Protein AF-A0A9W7A7V5-F1 (afdb_monomer)

Structure (mmCIF, N/CA/C/O backb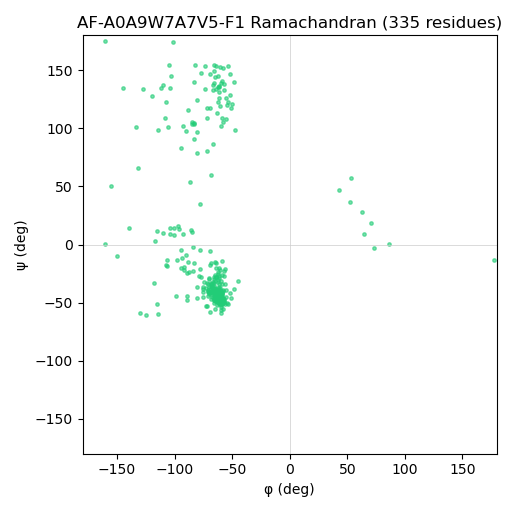one):
data_AF-A0A9W7A7V5-F1
#
_entry.id   AF-A0A9W7A7V5-F1
#
loop_
_atom_site.group_PDB
_atom_site.id
_atom_site.type_symbol
_atom_site.label_atom_id
_atom_site.label_alt_id
_atom_site.label_comp_id
_atom_site.label_asym_id
_atom_site.label_entity_id
_atom_site.label_seq_id
_atom_site.pdbx_PDB_ins_code
_atom_site.Cartn_x
_atom_site.Cartn_y
_atom_site.Cartn_z
_atom_site.occupancy
_atom_site.B_iso_or_equiv
_atom_site.auth_seq_id
_atom_site.auth_comp_id
_atom_site.auth_asym_id
_atom_site.auth_atom_id
_atom_site.pdbx_PDB_model_num
ATOM 1 N N . MET A 1 1 ? -8.601 8.879 26.371 1.00 60.38 1 MET A N 1
ATOM 2 C CA . MET A 1 1 ? -8.420 7.681 25.525 1.00 60.38 1 MET A CA 1
ATOM 3 C C . MET A 1 1 ? -7.814 6.574 26.340 1.00 60.38 1 MET A C 1
ATOM 5 O O . MET A 1 1 ? -6.898 6.853 27.105 1.00 60.38 1 MET A O 1
ATOM 9 N N . ASP A 1 2 ? -8.310 5.356 26.164 1.00 75.94 2 ASP A N 1
ATOM 10 C CA . ASP A 1 2 ? -7.834 4.197 26.907 1.00 75.94 2 ASP A CA 1
ATOM 11 C C . ASP A 1 2 ? -6.747 3.451 26.119 1.00 75.94 2 ASP A C 1
ATOM 13 O O . ASP A 1 2 ? -7.002 2.489 25.399 1.00 75.94 2 ASP A O 1
ATOM 17 N N . TRP A 1 3 ? -5.510 3.939 26.231 1.00 80.56 3 TRP A N 1
ATOM 18 C CA . TRP A 1 3 ? -4.327 3.275 25.668 1.00 80.56 3 TRP A CA 1
ATOM 19 C C . TRP A 1 3 ? -4.046 1.915 26.329 1.00 80.56 3 TRP A C 1
ATOM 21 O O . TRP A 1 3 ? -3.263 1.130 25.790 1.00 80.56 3 TRP A O 1
ATOM 31 N N . ALA A 1 4 ? -4.662 1.653 27.486 1.00 74.81 4 ALA A N 1
ATOM 32 C CA . ALA A 1 4 ? -4.564 0.398 28.214 1.00 74.81 4 ALA A CA 1
ATOM 33 C C . ALA A 1 4 ? -5.642 -0.616 27.795 1.00 74.81 4 ALA A C 1
ATOM 35 O O . ALA A 1 4 ? -5.532 -1.777 28.178 1.00 74.81 4 ALA A O 1
ATOM 36 N N . SER A 1 5 ? -6.628 -0.210 26.986 1.00 80.50 5 SER A N 1
ATOM 37 C CA . SER A 1 5 ? -7.661 -1.109 26.476 1.00 80.50 5 SER A CA 1
ATOM 38 C C . SER A 1 5 ? -7.050 -2.247 25.656 1.00 80.50 5 SER A C 1
ATOM 40 O O . SER A 1 5 ? -6.148 -2.031 24.841 1.00 80.50 5 SER A O 1
ATOM 42 N N . ASP A 1 6 ? -7.592 -3.443 25.846 1.00 79.25 6 ASP A N 1
ATOM 43 C CA . ASP A 1 6 ? -7.335 -4.661 25.074 1.00 79.25 6 ASP A CA 1
ATOM 44 C C . ASP A 1 6 ? -8.492 -4.984 24.107 1.00 79.25 6 ASP A C 1
ATOM 46 O O . ASP A 1 6 ? -8.533 -6.053 23.491 1.00 79.25 6 ASP A O 1
ATOM 50 N N . SER A 1 7 ? -9.449 -4.060 23.962 1.00 83.25 7 SER A N 1
ATOM 51 C CA . SER A 1 7 ? -10.577 -4.234 23.052 1.00 83.25 7 SER A CA 1
ATOM 52 C C . SER A 1 7 ? -10.102 -4.351 21.604 1.00 83.25 7 SER A C 1
ATOM 54 O O . SER A 1 7 ? -9.256 -3.590 21.129 1.00 83.25 7 SER A O 1
ATOM 56 N N . LYS A 1 8 ? -10.679 -5.322 20.890 1.00 86.69 8 LYS A N 1
ATOM 57 C CA . LYS A 1 8 ? -10.404 -5.534 19.467 1.00 86.69 8 LYS A CA 1
ATOM 58 C C . LYS A 1 8 ? -10.879 -4.332 18.662 1.00 86.69 8 LYS A C 1
ATOM 60 O O . LYS A 1 8 ? -12.018 -3.894 18.822 1.00 86.69 8 LYS A O 1
ATOM 65 N N . SER A 1 9 ? -10.038 -3.852 17.750 1.00 87.94 9 SER A N 1
ATOM 66 C CA . SER A 1 9 ? -10.379 -2.721 16.879 1.00 87.94 9 SER A CA 1
ATOM 67 C C . SER A 1 9 ? -11.287 -3.129 15.718 1.00 87.94 9 SER A C 1
ATOM 69 O O . SER A 1 9 ? -11.967 -2.274 15.157 1.00 87.94 9 SER A O 1
ATOM 71 N N . PHE A 1 10 ? -11.313 -4.418 15.353 1.00 92.56 10 PHE A N 1
ATOM 72 C CA . PHE A 1 10 ? -12.065 -4.923 14.202 1.00 92.56 10 PHE A CA 1
ATOM 73 C C . PHE A 1 10 ? -12.985 -6.086 14.582 1.00 92.56 10 PHE A C 1
ATOM 75 O O . PHE A 1 10 ? -12.572 -7.037 15.252 1.00 92.56 10 PHE A O 1
ATOM 82 N N . THR A 1 11 ? -14.233 -6.026 14.115 1.00 91.19 11 THR A N 1
ATOM 83 C CA . THR A 1 11 ? -15.230 -7.092 14.271 1.00 91.19 11 THR A CA 1
ATOM 84 C C . THR A 1 11 ? -15.431 -7.845 12.958 1.00 91.19 11 THR A C 1
ATOM 86 O O . THR A 1 11 ? -15.195 -7.318 11.874 1.00 91.19 11 THR A O 1
ATOM 89 N N . ARG A 1 12 ? -15.863 -9.107 13.057 1.00 92.50 12 ARG A N 1
ATOM 90 C CA . ARG A 1 12 ? -16.206 -9.962 11.908 1.00 92.50 12 ARG A CA 1
ATOM 91 C C . ARG A 1 12 ? -17.703 -10.241 11.802 1.00 92.50 12 ARG A C 1
ATOM 93 O O . ARG A 1 12 ? -18.116 -11.082 11.013 1.00 92.50 12 ARG A O 1
ATOM 100 N N . GLU A 1 13 ? -18.523 -9.548 12.583 1.00 94.50 13 GLU A N 1
ATOM 101 C CA . GLU A 1 13 ? -19.972 -9.777 12.628 1.00 94.50 13 GLU A CA 1
ATOM 102 C C . GLU A 1 13 ? -20.668 -9.507 11.287 1.00 94.50 13 GLU A C 1
ATOM 104 O O . GLU A 1 13 ? -21.731 -10.064 11.025 1.00 94.50 13 GLU A O 1
ATOM 109 N N . ARG A 1 14 ? -20.065 -8.678 10.426 1.00 92.62 14 ARG A N 1
ATOM 110 C CA . ARG A 1 14 ? -20.669 -8.198 9.173 1.00 92.62 14 ARG A CA 1
ATOM 111 C C . ARG A 1 14 ? -19.956 -8.671 7.910 1.00 92.62 14 ARG A C 1
ATOM 113 O O . ARG A 1 14 ? -20.281 -8.203 6.830 1.00 92.62 14 ARG A O 1
ATOM 120 N N . ILE A 1 15 ? -19.036 -9.636 8.000 1.00 94.44 15 ILE A N 1
ATOM 121 C CA . ILE A 1 15 ? -18.272 -10.099 6.822 1.00 94.44 15 ILE A CA 1
ATOM 122 C C . ILE A 1 15 ? -19.157 -10.706 5.718 1.00 94.44 15 ILE A C 1
ATOM 124 O O . ILE A 1 15 ? -18.745 -10.774 4.564 1.00 94.44 15 ILE A O 1
ATOM 128 N N . PHE A 1 16 ? -20.380 -11.129 6.051 1.00 96.00 16 PHE A N 1
ATOM 129 C CA . PHE A 1 16 ? -21.366 -11.640 5.093 1.00 96.00 16 PHE A CA 1
ATOM 130 C C . PHE A 1 16 ? -22.320 -10.566 4.551 1.00 96.00 16 PHE A C 1
ATOM 132 O O . PHE A 1 16 ? -23.288 -10.904 3.870 1.00 96.00 16 PHE A O 1
ATOM 139 N N . ASP A 1 17 ? -22.072 -9.285 4.834 1.00 96.12 17 ASP A N 1
ATOM 140 C CA . ASP A 1 17 ? -22.813 -8.193 4.211 1.00 96.12 17 ASP A CA 1
ATOM 141 C C . ASP A 1 17 ? -22.694 -8.277 2.670 1.00 96.12 17 ASP A C 1
ATOM 143 O O . ASP A 1 17 ? -21.584 -8.452 2.150 1.00 96.12 17 ASP A O 1
ATOM 147 N N . PRO A 1 18 ? -23.800 -8.158 1.908 1.00 97.06 18 PRO A N 1
ATOM 148 C CA . PRO A 1 18 ? -23.770 -8.300 0.452 1.00 97.06 18 PRO A CA 1
ATOM 149 C C . PRO A 1 18 ? -22.789 -7.358 -0.258 1.00 97.06 18 PRO A C 1
ATOM 151 O O . PRO A 1 18 ? -22.180 -7.743 -1.263 1.00 97.06 18 PRO A O 1
ATOM 154 N N . ALA A 1 19 ? -22.596 -6.137 0.250 1.00 95.81 19 ALA A N 1
ATOM 155 C CA . ALA A 1 19 ? -21.674 -5.183 -0.354 1.00 95.81 19 ALA A CA 1
ATOM 156 C C . ALA A 1 19 ? -20.210 -5.590 -0.110 1.00 95.81 19 ALA A C 1
ATOM 158 O O . ALA A 1 19 ? -19.384 -5.514 -1.024 1.00 95.81 19 ALA A O 1
ATOM 159 N N . GLN A 1 20 ? -19.900 -6.127 1.074 1.00 96.25 20 GLN A N 1
ATOM 160 C CA . GLN A 1 20 ? -18.585 -6.709 1.367 1.00 96.25 20 GLN A CA 1
ATOM 161 C C . GLN A 1 20 ? -18.304 -7.956 0.532 1.00 96.25 20 GLN A C 1
ATOM 163 O O . GLN A 1 20 ? -17.221 -8.073 -0.042 1.00 96.25 20 GLN A O 1
ATOM 168 N N . LEU A 1 21 ? -19.283 -8.856 0.405 1.00 96.12 21 LEU A N 1
ATOM 169 C CA . LEU A 1 21 ? -19.160 -10.054 -0.429 1.00 96.12 21 LEU A CA 1
ATOM 170 C C . LEU A 1 21 ? -18.937 -9.707 -1.905 1.00 96.12 21 LEU A C 1
ATOM 172 O O . LEU A 1 21 ? -18.190 -10.405 -2.588 1.00 96.12 21 LEU A O 1
ATOM 176 N N . THR A 1 22 ? -19.524 -8.610 -2.389 1.00 97.00 22 THR A N 1
ATOM 177 C CA . THR A 1 22 ? -19.299 -8.119 -3.756 1.00 97.00 22 THR A CA 1
ATOM 178 C C . THR A 1 22 ? -17.849 -7.671 -3.957 1.00 97.00 22 THR A C 1
ATOM 180 O O . THR A 1 22 ? -17.223 -8.054 -4.951 1.00 97.00 22 THR A O 1
ATOM 183 N N . LEU A 1 23 ? -17.280 -6.910 -3.014 1.00 94.56 23 LEU A N 1
ATOM 184 C CA . LEU A 1 23 ? -15.869 -6.505 -3.074 1.00 94.56 23 LEU A CA 1
ATOM 185 C C . LEU A 1 23 ? -14.925 -7.705 -2.952 1.00 94.56 23 LEU A C 1
ATOM 187 O O . LEU A 1 23 ? -13.992 -7.828 -3.745 1.00 94.56 23 LEU A O 1
ATOM 191 N N . PHE A 1 24 ? -15.196 -8.616 -2.015 1.00 96.12 24 PHE A N 1
ATOM 192 C CA . PHE A 1 24 ? -14.442 -9.858 -1.854 1.00 96.12 24 PHE A CA 1
ATOM 193 C C . PHE A 1 24 ? -14.470 -10.706 -3.133 1.00 96.12 24 PHE A C 1
ATOM 195 O O . PHE A 1 24 ? -13.417 -11.097 -3.636 1.00 96.12 24 PHE A O 1
ATOM 202 N N . GLY A 1 25 ? -15.657 -10.947 -3.697 1.00 96.56 25 GLY A N 1
ATOM 203 C CA . GLY A 1 25 ? -15.819 -11.709 -4.933 1.00 96.56 25 GLY A CA 1
ATOM 204 C C . GLY A 1 25 ? -15.092 -11.058 -6.109 1.00 96.56 25 GLY A C 1
ATOM 205 O O . GLY A 1 25 ? -14.405 -11.743 -6.863 1.00 96.56 25 GLY A O 1
ATOM 206 N N . SER A 1 26 ? -15.159 -9.729 -6.220 1.00 97.38 26 SER A N 1
ATOM 207 C CA . SER A 1 26 ? -14.437 -8.972 -7.251 1.00 97.38 26 SER A CA 1
ATOM 208 C C . SER A 1 26 ? -12.919 -9.102 -7.100 1.00 97.38 26 SER A C 1
ATOM 210 O O . SER A 1 26 ? -12.226 -9.371 -8.084 1.00 97.38 26 SER A O 1
ATOM 212 N N . ALA A 1 27 ? -12.398 -8.972 -5.876 1.00 96.31 27 ALA A N 1
ATOM 213 C CA . ALA A 1 27 ? -10.979 -9.160 -5.587 1.00 96.31 27 ALA A CA 1
ATOM 214 C C . ALA A 1 27 ? -10.528 -10.596 -5.897 1.00 96.31 27 ALA A C 1
ATOM 216 O O . ALA A 1 27 ? -9.499 -10.792 -6.540 1.00 96.31 27 ALA A O 1
ATOM 217 N N . LEU A 1 28 ? -11.314 -11.608 -5.522 1.00 97.31 28 LEU A N 1
ATOM 218 C CA . LEU A 1 28 ? -10.995 -13.007 -5.805 1.00 97.31 28 LEU A CA 1
ATOM 219 C C . LEU A 1 28 ? -10.974 -13.301 -7.313 1.00 97.31 28 LEU A C 1
ATOM 221 O O . LEU A 1 28 ? -10.039 -13.935 -7.804 1.00 97.31 28 LEU A O 1
ATOM 225 N N . CYS A 1 29 ? -11.958 -12.801 -8.063 1.00 97.94 29 CYS A N 1
ATOM 226 C CA . CYS A 1 29 ? -11.981 -12.910 -9.522 1.00 97.94 29 CYS A CA 1
ATOM 227 C C . CYS A 1 29 ? -10.761 -12.232 -10.163 1.00 97.94 29 CYS A C 1
ATOM 229 O O . CYS A 1 29 ? -10.133 -12.813 -11.050 1.00 97.94 29 CYS A O 1
ATOM 231 N N . CYS A 1 30 ? -10.395 -11.035 -9.693 1.00 97.00 30 CYS A N 1
ATOM 232 C CA . CYS A 1 30 ? -9.206 -10.319 -10.153 1.00 97.00 30 CYS A CA 1
ATOM 233 C C . CYS A 1 30 ? -7.923 -11.118 -9.875 1.00 97.00 30 CYS A C 1
ATOM 235 O O . CYS A 1 30 ? -7.107 -11.301 -10.779 1.00 97.00 30 CYS A O 1
ATOM 237 N N . LEU A 1 31 ? -7.782 -11.686 -8.670 1.00 97.38 31 LEU A N 1
ATOM 238 C CA . LEU A 1 31 ? -6.653 -12.547 -8.313 1.00 97.38 31 LEU A CA 1
ATOM 239 C C . LEU A 1 31 ? -6.526 -13.729 -9.274 1.00 97.38 31 LEU A C 1
ATOM 241 O O . LEU A 1 31 ? -5.452 -13.957 -9.830 1.00 97.38 31 LEU A O 1
ATOM 245 N N . VAL A 1 32 ? -7.619 -14.464 -9.495 1.00 97.75 32 VAL A N 1
ATOM 246 C CA . VAL A 1 32 ? -7.633 -15.617 -10.406 1.00 97.75 32 VAL A CA 1
ATOM 247 C C . VAL A 1 32 ? -7.240 -15.190 -11.818 1.00 97.75 32 VAL A C 1
ATOM 249 O O . VAL A 1 32 ? -6.387 -15.832 -12.431 1.00 97.75 32 VAL A O 1
ATOM 252 N N . LEU A 1 33 ? -7.789 -14.080 -12.319 1.00 97.62 33 LEU A N 1
ATOM 253 C CA . LEU A 1 33 ? -7.438 -13.551 -13.635 1.00 97.62 33 LEU A CA 1
ATOM 254 C C . LEU A 1 33 ? -5.944 -13.207 -13.732 1.00 97.62 33 LEU A C 1
ATOM 256 O O . LEU A 1 33 ? -5.282 -13.640 -14.675 1.00 97.62 33 LEU A O 1
ATOM 260 N N . CYS A 1 34 ? -5.388 -12.492 -12.752 1.00 96.31 34 CYS A N 1
ATOM 261 C CA . CYS A 1 34 ? -3.964 -12.158 -12.721 1.00 96.31 34 CYS A CA 1
ATOM 262 C C . CYS A 1 34 ? -3.077 -13.413 -12.693 1.00 96.31 34 CYS A C 1
ATOM 264 O O . CYS A 1 34 ? -2.062 -13.466 -13.389 1.00 96.31 34 CYS A O 1
ATOM 266 N N . LEU A 1 35 ? -3.462 -14.445 -11.935 1.00 95.94 35 LEU A N 1
ATOM 267 C CA . LEU A 1 35 ? -2.733 -15.715 -11.887 1.00 95.94 35 LEU A CA 1
ATOM 268 C C . LEU A 1 35 ? -2.778 -16.455 -13.231 1.00 95.94 35 LEU A C 1
ATOM 270 O O . LEU A 1 35 ? -1.746 -16.953 -13.680 1.00 95.94 35 LEU A O 1
ATOM 274 N N . VAL A 1 36 ? -3.933 -16.475 -13.902 1.00 96.69 36 VAL A N 1
ATOM 275 C CA . VAL A 1 36 ? -4.081 -17.070 -15.241 1.00 96.69 36 VAL A CA 1
ATOM 276 C C . VAL A 1 36 ? -3.237 -16.322 -16.274 1.00 96.69 36 VAL A C 1
ATOM 278 O O . VAL A 1 36 ? -2.517 -16.954 -17.046 1.00 96.69 36 VAL A O 1
ATOM 281 N N . LEU A 1 37 ? -3.273 -14.987 -16.276 1.00 94.88 37 LEU A N 1
ATOM 282 C CA . LEU A 1 37 ? -2.458 -14.168 -17.182 1.00 94.88 37 LEU A CA 1
ATOM 283 C C . LEU A 1 37 ? -0.960 -14.388 -16.947 1.00 94.88 37 LEU A C 1
ATOM 285 O O . LEU A 1 37 ? -0.189 -14.519 -17.898 1.00 94.88 37 LEU A O 1
ATOM 289 N N . ARG A 1 38 ? -0.547 -14.494 -15.680 1.00 93.06 38 ARG A N 1
ATOM 290 C CA . ARG A 1 38 ? 0.842 -14.785 -15.317 1.00 93.06 38 ARG A CA 1
ATOM 291 C C . ARG A 1 38 ? 1.271 -16.190 -15.741 1.00 93.06 38 ARG A C 1
ATOM 293 O O . ARG A 1 38 ? 2.412 -16.358 -16.164 1.00 93.06 38 ARG A O 1
ATOM 300 N N . ALA A 1 39 ? 0.389 -17.183 -15.632 1.00 92.56 39 ALA A N 1
ATOM 301 C CA . ALA A 1 39 ? 0.657 -18.542 -16.099 1.00 92.56 39 ALA A CA 1
ATOM 302 C C . ALA A 1 39 ? 0.848 -18.575 -17.623 1.00 92.56 39 ALA A C 1
ATOM 304 O O . ALA A 1 39 ? 1.874 -19.061 -18.087 1.00 92.56 39 ALA A O 1
ATOM 305 N N . ARG A 1 40 ? -0.057 -17.944 -18.384 1.00 93.56 40 ARG A N 1
ATOM 306 C CA . ARG A 1 40 ? 0.052 -17.848 -19.852 1.00 93.56 40 ARG A CA 1
ATOM 307 C C . ARG A 1 40 ? 1.344 -17.173 -20.302 1.00 93.56 40 ARG A C 1
ATOM 309 O O . ARG A 1 40 ? 2.058 -17.717 -21.131 1.00 93.56 40 ARG A O 1
ATOM 316 N N . SER A 1 41 ? 1.707 -16.051 -19.677 1.00 88.75 41 SER A N 1
ATOM 317 C CA . SER A 1 41 ? 2.954 -15.350 -20.009 1.00 88.75 41 SER A CA 1
ATOM 318 C C . SER A 1 41 ? 4.213 -16.192 -19.757 1.00 88.75 41 SER A C 1
ATOM 320 O O . SER A 1 41 ? 5.232 -15.950 -20.402 1.00 88.75 41 SER A O 1
ATOM 322 N N . ARG A 1 42 ? 4.176 -17.150 -18.819 1.00 83.94 42 ARG A N 1
ATOM 323 C CA . ARG A 1 42 ? 5.288 -18.087 -18.594 1.00 83.94 42 ARG A CA 1
ATOM 324 C C . ARG A 1 42 ? 5.352 -19.164 -19.669 1.00 83.94 42 ARG A C 1
ATOM 326 O O . ARG A 1 42 ? 6.452 -19.565 -20.034 1.00 83.94 42 ARG A O 1
ATOM 333 N N . ASP A 1 43 ? 4.204 -19.624 -20.151 1.00 84.12 43 ASP A N 1
ATOM 334 C CA . ASP A 1 43 ? 4.146 -20.619 -21.220 1.00 84.12 43 ASP A CA 1
ATOM 335 C C . ASP A 1 43 ? 4.640 -20.026 -22.545 1.00 84.12 43 ASP A C 1
ATOM 337 O O . ASP A 1 43 ? 5.444 -20.664 -23.222 1.00 84.12 43 ASP A O 1
ATOM 341 N N . ASP A 1 44 ? 4.279 -18.776 -22.852 1.00 79.12 44 ASP A N 1
ATOM 342 C CA . ASP A 1 44 ? 4.782 -18.063 -24.036 1.00 79.12 44 ASP A CA 1
ATOM 343 C C . ASP A 1 44 ? 6.314 -17.914 -23.994 1.00 79.12 44 ASP A C 1
ATOM 345 O O . ASP A 1 44 ? 6.997 -18.201 -24.976 1.00 79.12 44 ASP A O 1
ATOM 349 N N . ALA A 1 45 ? 6.868 -17.555 -22.828 1.00 74.94 45 ALA A N 1
ATOM 350 C CA . ALA A 1 45 ? 8.316 -17.439 -22.631 1.00 74.94 45 ALA A CA 1
ATOM 351 C C . ALA A 1 45 ? 9.056 -18.787 -22.749 1.00 74.94 45 ALA A C 1
ATOM 353 O O . ALA A 1 45 ? 10.223 -18.822 -23.133 1.00 74.94 45 ALA A O 1
ATOM 354 N N . ARG A 1 46 ? 8.392 -19.909 -22.439 1.00 75.62 46 ARG A N 1
ATOM 355 C CA . ARG A 1 46 ? 8.951 -21.259 -22.643 1.00 75.62 46 ARG A CA 1
ATOM 356 C C . ARG A 1 46 ? 8.903 -21.704 -24.101 1.00 75.62 46 ARG A C 1
ATOM 358 O O . ARG A 1 46 ? 9.710 -22.536 -24.500 1.00 75.62 46 ARG A O 1
ATOM 365 N N . GLN A 1 47 ? 7.938 -21.205 -24.870 1.00 69.56 47 GLN A N 1
ATOM 366 C CA . GLN A 1 47 ? 7.763 -21.568 -26.275 1.00 69.56 47 GLN A CA 1
ATOM 367 C C . GLN A 1 47 ? 8.649 -20.748 -27.213 1.00 69.56 47 GLN A C 1
ATOM 369 O O . GLN A 1 47 ? 8.946 -21.226 -28.307 1.00 69.56 47 GLN A O 1
ATOM 374 N N . THR A 1 48 ? 9.106 -19.557 -26.808 1.00 61.06 48 THR A N 1
ATOM 375 C CA . THR A 1 48 ? 10.123 -18.812 -27.560 1.00 61.06 48 THR A CA 1
ATOM 376 C C . THR A 1 48 ? 11.435 -19.607 -27.602 1.00 61.06 48 THR A C 1
ATOM 378 O O . THR A 1 48 ? 12.063 -19.811 -26.563 1.00 61.06 48 THR A O 1
ATOM 381 N N . PRO A 1 49 ? 11.863 -20.088 -28.783 1.00 50.69 49 PRO A N 1
ATOM 382 C CA . PRO A 1 49 ? 12.956 -21.039 -28.916 1.00 50.69 49 PRO A CA 1
ATOM 383 C C . PRO A 1 49 ? 14.306 -20.314 -28.839 1.00 50.69 49 PRO A C 1
ATOM 385 O O . PRO A 1 49 ? 14.948 -20.085 -29.856 1.00 50.69 49 PRO A O 1
ATOM 388 N N . ASN A 1 50 ? 14.751 -19.967 -27.629 1.00 53.22 50 ASN A N 1
ATOM 389 C CA . ASN A 1 50 ? 16.145 -19.572 -27.356 1.00 53.22 50 ASN A CA 1
ATOM 390 C C . ASN A 1 50 ? 16.993 -20.745 -26.825 1.00 53.22 50 ASN A C 1
ATOM 392 O O . ASN A 1 50 ? 18.121 -20.576 -26.362 1.00 53.22 50 ASN A O 1
ATOM 396 N N . ASP A 1 51 ? 16.460 -21.962 -26.955 1.00 53.88 51 ASP A N 1
ATOM 397 C CA . ASP A 1 51 ? 17.086 -23.234 -26.588 1.00 53.88 51 ASP A CA 1
ATOM 398 C C . ASP A 1 51 ? 18.446 -23.446 -27.289 1.00 53.88 51 ASP A C 1
ATOM 400 O O . ASP A 1 51 ? 19.279 -24.213 -26.816 1.00 53.88 51 ASP A O 1
ATOM 404 N N . SER A 1 52 ? 18.704 -22.753 -28.405 1.00 56.72 52 SER A N 1
ATOM 405 C CA . SER A 1 52 ? 19.999 -22.749 -29.096 1.00 56.72 52 SER A CA 1
ATOM 406 C C . SER A 1 52 ? 21.067 -21.914 -28.387 1.00 56.72 52 SER A C 1
ATOM 408 O O . SER A 1 52 ? 22.215 -22.344 -28.333 1.00 56.72 52 SER A O 1
ATOM 410 N N . SER A 1 53 ? 20.706 -20.762 -27.819 1.00 56.72 53 SER A N 1
ATOM 411 C CA . SER A 1 53 ? 21.651 -19.840 -27.170 1.00 56.72 53 SER A CA 1
ATOM 412 C C . SER A 1 53 ? 22.081 -20.373 -25.801 1.00 56.72 53 SER A C 1
ATOM 414 O O . SER A 1 53 ? 23.268 -20.392 -25.484 1.00 56.72 53 SER A O 1
ATOM 416 N N . ALA A 1 54 ? 21.138 -20.933 -25.033 1.00 56.53 54 ALA A N 1
ATOM 417 C CA . ALA A 1 54 ? 21.438 -21.598 -23.763 1.00 56.53 54 ALA A CA 1
ATOM 418 C C . ALA A 1 54 ? 22.323 -22.848 -23.954 1.00 56.53 54 ALA A C 1
ATOM 420 O O . ALA A 1 54 ? 23.302 -23.030 -23.230 1.00 56.53 54 ALA A O 1
ATOM 421 N N . LYS A 1 55 ? 22.047 -23.669 -24.983 1.00 60.88 55 LYS A N 1
ATOM 422 C CA . LYS A 1 55 ? 22.882 -24.838 -25.327 1.00 60.88 55 LYS A CA 1
ATOM 423 C C . LYS A 1 55 ? 24.265 -24.449 -25.857 1.00 60.88 55 LYS A C 1
ATOM 425 O O . LYS A 1 55 ? 25.232 -25.159 -25.591 1.00 60.88 55 LYS A O 1
ATOM 430 N N . GLN A 1 56 ? 24.387 -23.336 -26.586 1.00 58.88 56 GLN A N 1
ATOM 431 C CA . GLN A 1 56 ? 25.689 -22.806 -27.012 1.00 58.88 56 GLN A CA 1
ATOM 432 C C . GLN A 1 56 ? 26.517 -22.306 -25.823 1.00 58.88 56 GLN A C 1
ATOM 434 O O . GLN A 1 56 ? 27.728 -22.537 -25.793 1.00 58.88 56 GLN A O 1
ATOM 439 N N . LEU A 1 57 ? 25.874 -21.706 -24.818 1.00 55.66 57 LEU A N 1
ATOM 440 C CA . LEU A 1 57 ? 26.554 -21.269 -23.605 1.00 55.66 57 LEU A CA 1
ATOM 441 C C . LEU A 1 57 ? 27.071 -22.446 -22.769 1.00 55.66 57 LEU A C 1
ATOM 443 O O . LEU A 1 57 ? 28.233 -22.447 -22.360 1.00 55.66 57 LEU A O 1
ATOM 447 N N . GLU A 1 58 ? 26.250 -23.482 -22.573 1.00 59.78 58 GLU A N 1
ATOM 448 C CA . GLU A 1 58 ? 26.686 -24.716 -21.904 1.00 59.78 58 GLU A CA 1
ATOM 449 C C . GLU A 1 58 ? 27.852 -25.387 -22.650 1.00 59.78 58 GLU A C 1
ATOM 451 O O . GLU A 1 58 ? 28.836 -25.788 -22.024 1.00 59.78 58 GLU A O 1
ATOM 456 N N . ALA A 1 59 ? 27.798 -25.448 -23.987 1.00 59.19 59 ALA A N 1
ATOM 457 C CA . ALA A 1 59 ? 28.860 -26.037 -24.805 1.00 59.19 59 ALA A CA 1
ATOM 458 C C . ALA A 1 59 ? 30.186 -25.250 -24.734 1.00 59.19 59 ALA A C 1
ATOM 460 O O . ALA A 1 59 ? 31.257 -25.858 -24.646 1.00 59.19 59 ALA A O 1
ATOM 461 N N . GLY A 1 60 ? 30.132 -23.913 -24.722 1.00 59.53 60 GLY A N 1
ATOM 462 C CA . GLY A 1 60 ? 31.315 -23.059 -24.566 1.00 59.53 60 GLY A CA 1
ATOM 463 C C . GLY A 1 60 ? 31.993 -23.231 -23.203 1.00 59.53 60 GLY A C 1
ATOM 464 O O . GLY A 1 60 ? 33.220 -23.327 -23.124 1.00 59.53 60 GLY A O 1
ATOM 465 N N . ILE A 1 61 ? 31.208 -23.371 -22.132 1.00 56.34 61 ILE A N 1
ATOM 466 C CA . ILE A 1 61 ? 31.712 -23.480 -20.753 1.00 56.34 61 ILE A CA 1
ATOM 467 C C . ILE A 1 61 ? 32.403 -24.828 -20.491 1.00 56.34 61 ILE A C 1
ATOM 469 O O . ILE A 1 61 ? 33.454 -24.857 -19.848 1.00 56.34 61 ILE A O 1
ATOM 473 N N . VAL A 1 62 ? 31.879 -25.938 -21.027 1.00 66.81 62 VAL A N 1
ATOM 474 C CA . VAL A 1 62 ? 32.508 -27.272 -20.898 1.00 66.81 62 VAL A CA 1
ATOM 475 C C . VAL A 1 62 ? 33.895 -27.322 -21.559 1.00 66.81 62 VAL A C 1
ATOM 477 O O . VAL A 1 62 ? 34.754 -28.096 -21.142 1.00 66.81 62 VAL A O 1
ATOM 480 N N . SER A 1 63 ? 34.151 -26.466 -22.552 1.00 68.94 63 SER A N 1
ATOM 481 C CA . SER A 1 63 ? 35.414 -26.444 -23.302 1.00 68.94 63 SER A CA 1
ATOM 482 C C . SER A 1 63 ? 36.557 -25.647 -22.645 1.00 68.94 63 SER A C 1
ATOM 484 O O . SER A 1 63 ? 37.665 -25.626 -23.180 1.00 68.94 63 SER A O 1
ATOM 486 N N . GLY A 1 64 ? 36.328 -25.004 -21.490 1.00 64.38 64 GLY A N 1
ATOM 487 C CA . GLY A 1 64 ? 37.364 -24.241 -20.773 1.00 64.38 64 GLY A CA 1
ATOM 488 C C . GLY A 1 64 ? 37.787 -22.935 -21.459 1.00 64.38 64 GLY A C 1
ATOM 489 O O . GLY A 1 64 ? 38.854 -22.399 -21.156 1.00 64.38 64 GLY A O 1
ATOM 490 N N . GLN A 1 65 ? 36.972 -22.423 -22.384 1.00 61.94 65 GLN A N 1
ATOM 491 C CA . GLN A 1 65 ? 37.192 -21.125 -23.019 1.00 61.94 65 GLN A CA 1
ATOM 492 C C . GLN A 1 65 ? 37.060 -19.981 -21.985 1.00 61.94 65 GLN A C 1
ATOM 494 O O . GLN A 1 65 ? 36.297 -20.109 -21.020 1.00 61.94 65 GLN A O 1
ATOM 499 N N . PRO A 1 66 ? 37.796 -18.862 -22.158 1.00 57.72 66 PRO A N 1
ATOM 500 C CA . PRO A 1 66 ? 37.574 -17.648 -21.373 1.00 57.72 66 PRO A CA 1
ATOM 501 C C . PRO A 1 66 ? 36.096 -17.239 -21.433 1.00 57.72 66 PRO A C 1
ATOM 503 O O . PRO A 1 66 ? 35.451 -17.457 -22.456 1.00 57.72 66 PRO A O 1
ATOM 506 N N . MET A 1 67 ? 35.555 -16.661 -20.348 1.00 50.19 67 MET A N 1
ATOM 507 C CA . MET A 1 67 ? 34.164 -16.188 -20.360 1.00 50.19 67 MET A CA 1
ATOM 508 C C . MET A 1 67 ? 33.974 -15.217 -21.531 1.00 50.19 67 MET A C 1
ATOM 510 O O . MET A 1 67 ? 34.746 -14.255 -21.607 1.00 50.19 67 MET A O 1
ATOM 514 N N . PRO A 1 68 ? 32.985 -15.456 -22.409 1.00 55.47 68 PRO A N 1
ATOM 515 C CA . PRO A 1 68 ? 32.684 -14.526 -23.481 1.00 55.47 68 PRO A CA 1
ATOM 516 C C . PRO A 1 68 ? 32.296 -13.171 -22.884 1.00 55.47 68 PRO A C 1
ATOM 518 O O . PRO A 1 68 ? 31.798 -13.097 -21.752 1.00 55.47 68 PRO A O 1
ATOM 521 N N . ASP A 1 69 ? 32.525 -12.100 -23.639 1.00 58.34 69 ASP A N 1
ATOM 522 C CA . ASP A 1 69 ? 31.955 -10.786 -23.328 1.00 58.34 69 ASP A CA 1
ATOM 523 C C . ASP A 1 69 ? 30.441 -10.963 -23.045 1.00 58.34 69 ASP A C 1
ATOM 525 O O . ASP A 1 69 ? 29.810 -11.771 -23.724 1.00 58.34 69 ASP A O 1
ATOM 529 N N . PRO A 1 70 ? 29.808 -10.292 -22.062 1.00 52.75 70 PRO A N 1
ATOM 530 C CA . PRO A 1 70 ? 28.354 -10.349 -21.874 1.00 52.75 70 PRO A CA 1
ATOM 531 C C . PRO A 1 70 ? 27.546 -10.198 -23.176 1.00 52.75 70 PRO A C 1
ATOM 533 O O . PRO A 1 70 ? 26.497 -10.828 -23.317 1.00 52.75 70 PRO A O 1
ATOM 536 N N . ALA A 1 71 ? 28.062 -9.437 -24.149 1.00 53.62 71 ALA A N 1
ATOM 537 C CA . ALA A 1 71 ? 27.495 -9.334 -25.495 1.00 53.62 71 ALA A CA 1
ATOM 538 C C . ALA A 1 71 ? 27.570 -10.645 -26.321 1.00 53.62 71 ALA A C 1
ATOM 540 O O . ALA A 1 71 ? 26.704 -10.895 -27.155 1.00 53.62 71 ALA A O 1
ATOM 541 N N . GLU A 1 72 ? 28.569 -11.495 -26.083 1.00 51.62 72 GLU A N 1
ATOM 542 C CA . GLU A 1 72 ? 28.772 -12.816 -26.701 1.00 51.62 72 GLU A CA 1
ATOM 543 C C . GLU A 1 72 ? 28.077 -13.963 -25.939 1.00 51.62 72 GLU A C 1
ATOM 545 O O . GLU A 1 72 ? 27.729 -14.976 -26.542 1.00 51.62 72 GLU A O 1
ATOM 550 N N . VAL A 1 73 ? 27.821 -13.806 -24.632 1.00 52.56 73 VAL A N 1
ATOM 551 C CA . VAL A 1 73 ? 27.073 -14.766 -23.778 1.00 52.56 73 VAL A CA 1
ATOM 552 C C . VAL A 1 73 ? 25.577 -14.810 -24.141 1.00 52.56 73 VAL A C 1
ATOM 554 O O . VAL A 1 73 ? 24.814 -15.608 -23.603 1.00 52.56 73 VAL A O 1
ATOM 557 N N . GLY A 1 74 ? 25.122 -13.949 -25.054 1.00 48.28 74 GLY A N 1
ATOM 558 C CA . GLY A 1 74 ? 23.700 -13.814 -25.346 1.00 48.28 74 GLY A CA 1
ATOM 559 C C . GLY A 1 74 ? 22.922 -13.323 -24.127 1.00 48.28 74 GLY A C 1
ATOM 560 O O . GLY A 1 74 ? 21.744 -13.649 -23.998 1.00 48.28 74 GLY A O 1
ATOM 561 N N . TYR A 1 75 ? 23.569 -12.558 -23.228 1.00 49.84 75 TYR A N 1
ATOM 562 C CA . TYR A 1 75 ? 22.834 -11.739 -22.273 1.00 49.84 75 TYR A CA 1
ATOM 563 C C . TYR A 1 75 ? 21.988 -10.792 -23.107 1.00 49.84 75 TYR A C 1
ATOM 565 O O . TYR A 1 75 ? 22.511 -9.844 -23.691 1.00 49.84 75 TYR A O 1
ATOM 573 N N . ASP A 1 76 ? 20.701 -11.100 -23.220 1.00 54.34 76 ASP A N 1
ATOM 574 C CA . ASP A 1 76 ? 19.772 -10.240 -23.912 1.00 54.34 76 ASP A CA 1
ATOM 575 C C . ASP A 1 76 ? 19.339 -9.153 -22.920 1.00 54.34 76 ASP A C 1
ATOM 577 O O . ASP A 1 76 ? 18.537 -9.422 -22.014 1.00 54.34 76 ASP A O 1
ATOM 581 N N . PRO A 1 77 ? 19.856 -7.915 -23.034 1.00 55.09 77 PRO A N 1
ATOM 582 C CA . PRO A 1 77 ? 19.377 -6.816 -22.211 1.00 55.09 77 PRO A CA 1
ATOM 583 C C . PRO A 1 77 ? 17.871 -6.576 -22.404 1.00 55.09 77 PRO A C 1
ATOM 585 O O . PRO A 1 77 ? 17.276 -5.880 -21.579 1.00 55.09 77 PRO A O 1
ATOM 588 N N . GLU A 1 78 ? 17.242 -7.134 -23.449 1.00 55.91 78 GLU A N 1
ATOM 589 C CA . GLU A 1 78 ? 15.792 -7.124 -23.638 1.00 55.91 78 GLU A CA 1
ATOM 590 C C . GLU A 1 78 ? 15.044 -8.030 -22.645 1.00 55.91 78 GLU A C 1
ATOM 592 O O . GLU A 1 78 ? 13.957 -7.654 -22.202 1.00 55.91 78 GLU A O 1
ATOM 597 N N . GLU A 1 79 ? 15.611 -9.172 -22.235 1.00 56.22 79 GLU A N 1
ATOM 598 C CA . GLU A 1 79 ? 14.934 -10.159 -21.369 1.00 56.22 79 GLU A CA 1
ATOM 599 C C . GLU A 1 79 ? 14.608 -9.586 -19.977 1.00 56.22 79 GLU A C 1
ATOM 601 O O . GLU A 1 79 ? 13.607 -9.946 -19.353 1.00 56.22 79 GLU A O 1
ATOM 606 N N . HIS A 1 80 ? 15.410 -8.621 -19.523 1.00 60.47 80 HIS A N 1
ATOM 607 C CA . HIS A 1 80 ? 15.294 -7.992 -18.205 1.00 60.47 80 HIS A CA 1
ATOM 608 C C . HIS A 1 80 ? 14.683 -6.591 -18.259 1.00 60.47 80 HIS A C 1
ATOM 610 O O . HIS A 1 80 ? 14.732 -5.834 -17.283 1.00 60.47 80 HIS A O 1
ATOM 616 N N . ARG A 1 81 ? 14.080 -6.227 -19.395 1.00 73.38 81 ARG A N 1
ATOM 617 C CA . ARG A 1 81 ? 13.358 -4.964 -19.510 1.00 73.38 81 ARG A CA 1
ATOM 618 C C . ARG A 1 81 ? 12.133 -4.972 -18.615 1.00 73.38 81 ARG A C 1
ATOM 620 O O . ARG A 1 81 ? 11.379 -5.938 -18.533 1.00 73.38 81 ARG A O 1
ATOM 627 N N . TYR A 1 82 ? 11.915 -3.831 -17.973 1.00 84.81 82 TYR A N 1
ATOM 628 C CA . TYR A 1 82 ? 10.661 -3.559 -17.294 1.00 84.81 82 TYR A CA 1
ATOM 629 C C . TYR A 1 82 ? 9.493 -3.732 -18.272 1.00 84.81 82 TYR A C 1
ATOM 631 O O . TYR A 1 82 ? 9.408 -3.021 -19.272 1.00 84.81 82 TYR A O 1
ATOM 639 N N . ASP A 1 83 ? 8.589 -4.650 -17.951 1.00 89.81 83 ASP A N 1
ATOM 640 C CA . ASP A 1 83 ? 7.365 -4.907 -18.699 1.00 89.81 83 ASP A CA 1
ATOM 641 C C . ASP A 1 83 ? 6.184 -4.385 -17.877 1.00 89.81 83 ASP A C 1
ATOM 643 O O . ASP A 1 83 ? 5.829 -4.942 -16.831 1.00 89.81 83 ASP A O 1
ATOM 647 N N . ALA A 1 84 ? 5.582 -3.291 -18.348 1.00 92.81 84 ALA A N 1
ATOM 648 C CA . ALA A 1 84 ? 4.479 -2.647 -17.650 1.00 92.81 84 ALA A CA 1
ATOM 649 C C . ALA A 1 84 ? 3.281 -3.593 -17.488 1.00 92.81 84 ALA A C 1
ATOM 651 O O . ALA A 1 84 ? 2.675 -3.633 -16.420 1.00 92.81 84 ALA A O 1
ATOM 652 N N . HIS A 1 85 ? 2.961 -4.411 -18.490 1.00 93.56 85 HIS A N 1
ATOM 653 C CA . HIS A 1 85 ? 1.843 -5.342 -18.388 1.00 93.56 85 HIS A CA 1
ATOM 654 C C . HIS A 1 85 ? 2.094 -6.385 -17.289 1.00 93.56 85 HIS A C 1
ATOM 656 O O . HIS A 1 85 ? 1.251 -6.573 -16.406 1.00 93.56 85 HIS A O 1
ATOM 662 N N . LYS A 1 86 ? 3.277 -7.015 -17.276 1.00 93.06 86 LYS A N 1
ATOM 663 C CA . LYS A 1 86 ? 3.651 -7.979 -16.220 1.00 93.06 86 LYS A CA 1
ATOM 664 C C . LYS A 1 86 ? 3.678 -7.335 -14.831 1.00 93.06 86 LYS A C 1
ATOM 666 O O . LYS A 1 86 ? 3.260 -7.979 -13.860 1.00 93.06 86 LYS A O 1
ATOM 671 N N . ALA A 1 87 ? 4.119 -6.081 -14.735 1.00 94.31 87 ALA A N 1
ATOM 672 C CA . ALA A 1 87 ? 4.113 -5.317 -13.492 1.00 94.31 87 ALA A CA 1
ATOM 673 C C . ALA A 1 87 ? 2.690 -5.083 -12.969 1.00 94.31 87 ALA A C 1
ATOM 675 O O . ALA A 1 87 ? 2.410 -5.382 -11.809 1.00 94.31 87 ALA A O 1
ATOM 676 N N . TRP A 1 88 ? 1.765 -4.642 -13.827 1.00 97.06 88 TRP A N 1
ATOM 677 C CA . TRP A 1 88 ? 0.359 -4.435 -13.464 1.00 97.06 88 TRP A CA 1
ATOM 678 C C . TRP A 1 88 ? -0.348 -5.740 -13.082 1.00 97.06 88 TRP A C 1
ATOM 680 O O . TRP A 1 88 ? -1.099 -5.758 -12.109 1.00 97.06 88 TRP A O 1
ATOM 690 N N . VAL A 1 89 ? -0.076 -6.849 -13.777 1.00 96.94 89 VAL A N 1
ATOM 691 C CA . VAL A 1 89 ? -0.606 -8.175 -13.404 1.00 96.94 89 VAL A CA 1
ATOM 692 C C . VAL A 1 89 ? -0.080 -8.614 -12.033 1.00 96.94 89 VAL A C 1
ATOM 694 O O . VAL A 1 89 ? -0.836 -9.131 -11.208 1.00 96.94 89 VAL A O 1
ATOM 697 N N . SER A 1 90 ? 1.207 -8.387 -11.764 1.00 96.31 90 SER A N 1
ATOM 698 C CA . SER A 1 90 ? 1.831 -8.733 -10.481 1.00 96.31 90 SER A CA 1
ATOM 699 C C . SER A 1 90 ? 1.305 -7.870 -9.332 1.00 96.31 90 SER A C 1
ATOM 701 O O . SER A 1 90 ? 1.027 -8.401 -8.255 1.00 96.31 90 SER A O 1
ATOM 703 N N . ALA A 1 91 ? 1.123 -6.570 -9.570 1.00 97.25 91 ALA A N 1
ATOM 704 C CA . ALA A 1 91 ? 0.520 -5.639 -8.624 1.00 97.25 91 ALA A CA 1
ATOM 705 C C . ALA A 1 91 ? -0.952 -5.985 -8.360 1.00 97.25 91 ALA A C 1
ATOM 707 O O . ALA A 1 91 ? -1.354 -6.111 -7.209 1.00 97.25 91 ALA A O 1
ATOM 708 N N . GLY A 1 92 ? -1.736 -6.251 -9.410 1.00 97.81 92 GLY A N 1
ATOM 709 C CA . GLY A 1 92 ? -3.146 -6.635 -9.307 1.00 97.81 92 GLY A CA 1
ATOM 710 C C . GLY A 1 92 ? -3.368 -7.895 -8.468 1.00 97.81 92 GLY A C 1
ATOM 711 O O . GLY A 1 92 ? -4.285 -7.931 -7.643 1.00 97.81 92 GLY A O 1
ATOM 712 N N . ALA A 1 93 ? -2.490 -8.895 -8.596 1.00 97.88 93 ALA A N 1
ATOM 713 C CA . ALA A 1 93 ? -2.512 -10.071 -7.728 1.00 97.88 93 ALA A CA 1
ATOM 714 C C . ALA A 1 93 ? -2.256 -9.702 -6.255 1.00 97.88 93 ALA A C 1
ATOM 716 O O . ALA A 1 93 ? -3.005 -10.132 -5.378 1.00 97.88 93 ALA A O 1
ATOM 717 N N . PHE A 1 94 ? -1.239 -8.877 -5.979 1.00 97.62 94 PHE A N 1
ATOM 718 C CA . PHE A 1 94 ? -0.940 -8.401 -4.624 1.00 97.62 94 PHE A CA 1
ATOM 719 C C . PHE A 1 94 ? -2.107 -7.604 -4.021 1.00 97.62 94 PHE A C 1
ATOM 721 O O . PHE A 1 94 ? -2.541 -7.907 -2.908 1.00 97.62 94 PHE A O 1
ATOM 728 N N . PHE A 1 95 ? -2.672 -6.653 -4.770 1.00 98.38 95 PHE A N 1
ATOM 729 C CA . PHE A 1 95 ? -3.824 -5.862 -4.337 1.00 98.38 95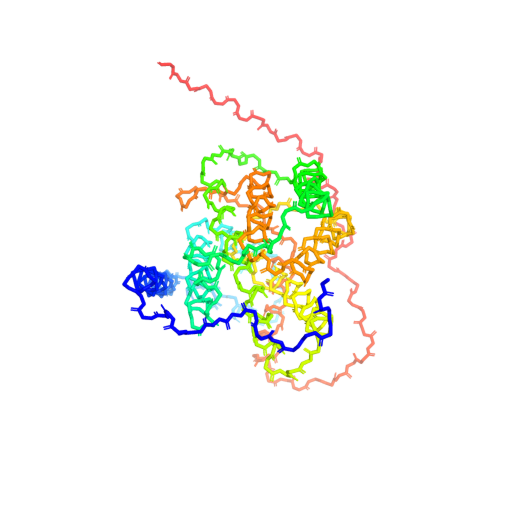 PHE A CA 1
ATOM 730 C C . PHE A 1 95 ? -4.996 -6.763 -3.971 1.00 98.38 95 PHE A C 1
ATOM 732 O O . PHE A 1 95 ? -5.558 -6.652 -2.883 1.00 98.38 95 PHE A O 1
ATOM 739 N N . SER A 1 96 ? -5.310 -7.720 -4.842 1.00 98.50 96 SER A N 1
ATOM 740 C CA . SER A 1 96 ? -6.410 -8.655 -4.630 1.00 98.50 96 SER A CA 1
ATOM 741 C C . SER A 1 96 ? -6.226 -9.496 -3.365 1.00 98.50 96 SER A C 1
ATOM 743 O O . SER A 1 96 ? -7.174 -9.663 -2.600 1.00 98.50 96 SER A O 1
ATOM 745 N N . VAL A 1 97 ? -5.005 -9.973 -3.097 1.00 98.31 97 VAL A N 1
ATOM 746 C CA . VAL A 1 97 ? -4.684 -10.682 -1.847 1.00 98.31 97 VAL A CA 1
ATOM 747 C C . VAL A 1 97 ? -4.911 -9.782 -0.631 1.00 98.31 97 VAL A C 1
ATOM 749 O O . VAL A 1 97 ? -5.527 -10.225 0.338 1.00 98.31 97 VAL A O 1
ATOM 752 N N . CYS A 1 98 ? -4.485 -8.518 -0.684 1.00 98.31 98 CYS A N 1
ATOM 753 C CA . CYS A 1 98 ? -4.693 -7.573 0.416 1.00 98.31 98 CYS A CA 1
ATOM 754 C C . CYS A 1 98 ? -6.185 -7.343 0.701 1.00 98.31 98 CYS A C 1
ATOM 756 O O . CYS A 1 98 ? -6.588 -7.389 1.861 1.00 98.31 98 CYS A O 1
ATOM 758 N N . PHE A 1 99 ? -7.014 -7.173 -0.335 1.00 98.31 99 PHE A N 1
ATOM 759 C CA . PHE A 1 99 ? -8.471 -7.037 -0.189 1.00 98.31 99 PHE A CA 1
ATOM 760 C C . PHE A 1 99 ? -9.139 -8.311 0.360 1.00 98.31 99 PHE A C 1
ATOM 762 O O . PHE A 1 99 ? -10.049 -8.233 1.185 1.00 98.31 99 PHE A O 1
ATOM 769 N N . VAL A 1 100 ? -8.688 -9.498 -0.057 1.00 98.31 100 VAL A N 1
ATOM 770 C CA . VAL A 1 100 ? -9.208 -10.773 0.468 1.00 98.31 100 VAL A CA 1
ATOM 771 C C . VAL A 1 100 ? -8.872 -10.939 1.953 1.00 98.31 100 VAL A C 1
ATOM 773 O O . VAL A 1 100 ? -9.739 -11.306 2.750 1.00 98.31 100 VAL A O 1
ATOM 776 N N . ILE A 1 101 ? -7.632 -10.644 2.347 1.00 98.19 101 ILE A N 1
ATOM 777 C CA . ILE A 1 101 ? -7.207 -10.738 3.750 1.00 98.19 101 ILE A CA 1
ATOM 778 C C . ILE A 1 101 ? -7.894 -9.654 4.596 1.00 98.19 101 ILE A C 1
ATOM 780 O O . ILE A 1 101 ? -8.287 -9.927 5.733 1.00 98.19 101 ILE A O 1
ATOM 784 N N . SER A 1 102 ? -8.103 -8.449 4.057 1.00 98.12 102 SER A N 1
ATOM 785 C CA . SER A 1 102 ? -8.795 -7.371 4.775 1.00 98.12 102 SER A CA 1
ATOM 786 C C . SER A 1 102 ? -10.268 -7.676 5.017 1.00 98.12 102 SER A C 1
ATOM 788 O O . SER A 1 102 ? -10.780 -7.386 6.101 1.00 98.12 102 SER A O 1
ATOM 790 N N . TRP A 1 103 ? -10.930 -8.342 4.070 1.00 97.75 103 TRP A N 1
ATOM 791 C CA . TRP A 1 103 ? -12.259 -8.908 4.285 1.00 97.75 103 TRP A CA 1
ATOM 792 C C . TRP A 1 103 ? -12.242 -9.958 5.407 1.00 97.75 103 TRP A C 1
ATOM 794 O O . TRP A 1 103 ? -12.987 -9.841 6.378 1.00 97.75 103 TRP A O 1
ATOM 804 N N . ALA A 1 104 ? -11.333 -10.937 5.335 1.00 97.00 104 ALA A N 1
ATOM 805 C CA . ALA A 1 104 ? -11.271 -12.042 6.298 1.00 97.00 104 ALA A CA 1
ATOM 806 C C . ALA A 1 104 ? -10.949 -11.595 7.739 1.00 97.00 104 ALA A C 1
ATOM 808 O O . ALA A 1 104 ? -11.334 -12.254 8.710 1.00 97.00 104 ALA A O 1
ATOM 809 N N . THR A 1 105 ? -10.228 -10.485 7.894 1.00 96.88 105 THR A N 1
ATOM 810 C CA . THR A 1 105 ? -9.846 -9.931 9.201 1.00 96.88 105 THR A CA 1
ATOM 811 C C . THR A 1 105 ? -10.881 -8.965 9.784 1.00 96.88 105 THR A C 1
ATOM 813 O O . THR A 1 105 ? -10.829 -8.720 10.987 1.00 96.88 105 THR A O 1
ATOM 816 N N . GLY A 1 106 ? -11.843 -8.478 8.990 1.00 96.44 106 GLY A N 1
ATOM 817 C CA . GLY A 1 106 ? -12.803 -7.435 9.389 1.00 96.44 106 GLY A CA 1
ATOM 818 C C . GLY A 1 106 ? -12.292 -6.000 9.183 1.00 96.44 106 GLY A C 1
ATOM 819 O O . GLY A 1 106 ? -13.004 -5.036 9.454 1.00 96.44 106 GLY A O 1
ATOM 820 N N . VAL A 1 107 ? -11.071 -5.836 8.666 1.00 97.62 107 VAL A N 1
ATOM 821 C CA . VAL A 1 107 ? -10.470 -4.527 8.357 1.00 97.62 107 VAL A CA 1
ATOM 822 C C . VAL A 1 107 ? -11.243 -3.805 7.256 1.00 97.62 107 VAL A C 1
ATOM 824 O O . VAL A 1 107 ? -11.417 -2.587 7.325 1.00 97.62 107 VAL A O 1
ATOM 827 N N . LEU A 1 108 ? -11.721 -4.541 6.247 1.00 97.00 108 LEU A N 1
ATOM 828 C CA . LEU A 1 108 ? -12.491 -3.968 5.141 1.00 97.00 108 LEU A CA 1
ATOM 829 C C . LEU A 1 108 ? -13.770 -3.284 5.653 1.00 97.00 108 LEU A C 1
ATOM 831 O O . LEU A 1 108 ? -14.066 -2.155 5.259 1.00 97.00 108 LEU A O 1
ATOM 835 N N . ASP A 1 109 ? -14.478 -3.949 6.572 1.00 96.62 109 ASP A N 1
ATOM 836 C CA . ASP A 1 109 ? -15.693 -3.443 7.216 1.00 96.62 109 ASP A CA 1
ATOM 837 C C . ASP A 1 109 ? -15.426 -2.120 7.941 1.00 96.62 109 ASP A C 1
ATOM 839 O O . ASP A 1 109 ? -16.028 -1.095 7.618 1.00 96.62 109 ASP A O 1
ATOM 843 N N . ALA A 1 110 ? -14.445 -2.128 8.846 1.00 95.44 110 ALA A N 1
ATOM 844 C CA . ALA A 1 110 ? -14.084 -0.978 9.670 1.00 95.44 110 ALA A CA 1
ATOM 845 C C . ALA A 1 110 ? -13.454 0.182 8.884 1.00 95.44 110 ALA A C 1
ATOM 847 O O . ALA A 1 110 ? -13.357 1.295 9.397 1.00 95.44 110 ALA A O 1
ATOM 848 N N . THR A 1 111 ? -12.996 -0.059 7.654 1.00 96.25 111 THR A N 1
ATOM 849 C CA . THR A 1 111 ? -12.415 0.987 6.804 1.00 96.25 111 THR A CA 1
ATOM 850 C C . THR A 1 111 ? -13.483 1.671 5.953 1.00 96.25 111 THR A C 1
ATOM 852 O O . THR A 1 111 ? -13.466 2.899 5.852 1.00 96.25 111 THR A O 1
ATOM 855 N N . PHE A 1 112 ? -14.403 0.912 5.344 1.00 96.00 112 PHE A N 1
ATOM 856 C CA . PHE A 1 112 ? -15.304 1.445 4.309 1.00 96.00 112 PHE A CA 1
ATOM 857 C C . PHE A 1 112 ? -16.792 1.402 4.641 1.00 96.00 112 PHE A C 1
ATOM 859 O O . PHE A 1 112 ? -17.527 2.279 4.195 1.00 96.00 112 PHE A O 1
ATOM 866 N N . PHE A 1 113 ? -17.250 0.395 5.379 1.00 95.69 113 PHE A N 1
ATOM 867 C CA . PHE A 1 113 ? -18.683 0.159 5.572 1.00 95.69 113 PHE A CA 1
ATOM 868 C C . PHE A 1 113 ? -19.167 0.713 6.904 1.00 95.69 113 PHE A C 1
ATOM 870 O O . PHE A 1 113 ? -20.186 1.398 6.970 1.00 95.69 113 PHE A O 1
ATOM 877 N N . HIS A 1 114 ? -18.395 0.470 7.959 1.00 94.44 114 HIS A N 1
ATOM 878 C CA . HIS A 1 114 ? -18.717 0.881 9.318 1.00 94.44 114 HIS A CA 1
ATOM 879 C C . HIS A 1 114 ? -17.502 1.558 9.953 1.00 94.44 114 HIS A C 1
ATOM 881 O O . HIS A 1 114 ? -16.903 1.016 10.883 1.00 94.44 114 HIS A O 1
ATOM 887 N N . PRO A 1 115 ? -17.106 2.732 9.428 1.00 92.81 115 PRO A N 1
ATOM 888 C CA . PRO A 1 115 ? -15.926 3.435 9.896 1.00 92.81 115 PRO A CA 1
ATOM 889 C C . PRO A 1 115 ? -16.051 3.829 11.367 1.00 92.81 115 PRO A C 1
ATOM 891 O O . PRO A 1 115 ? -17.050 4.420 11.787 1.00 92.81 115 PRO A O 1
ATOM 894 N N . THR A 1 116 ? -15.011 3.531 12.146 1.00 87.81 116 THR A N 1
ATOM 895 C CA . THR A 1 116 ? -14.928 3.946 13.548 1.00 87.81 116 THR A CA 1
ATOM 896 C C . THR A 1 116 ? -14.671 5.447 13.621 1.00 87.81 116 THR A C 1
ATOM 898 O O . THR A 1 116 ? -13.625 5.939 13.191 1.00 87.81 116 THR A O 1
ATOM 901 N N . TRP A 1 117 ? -15.614 6.178 14.208 1.00 87.06 117 TRP A N 1
ATOM 902 C CA . TRP A 1 117 ? -15.469 7.600 14.502 1.00 87.06 117 TRP A CA 1
ATOM 903 C C . TRP A 1 117 ? -15.171 7.809 15.988 1.00 87.06 117 TRP A C 1
ATOM 905 O O . TRP A 1 117 ? -15.692 7.069 16.824 1.00 87.06 117 TRP A O 1
ATOM 915 N N . PRO A 1 118 ? -14.344 8.807 16.347 1.00 84.88 118 PRO A N 1
ATOM 916 C CA . PRO A 1 118 ? -14.159 9.159 17.745 1.00 84.88 118 PRO A CA 1
ATOM 917 C C . PRO A 1 118 ? -15.490 9.627 18.348 1.00 84.88 118 PRO A C 1
ATOM 919 O O . PRO A 1 118 ? -16.271 10.316 17.694 1.00 84.88 118 PRO A O 1
ATOM 922 N N . ASN A 1 119 ? -15.713 9.310 19.626 1.00 81.19 119 ASN A N 1
ATOM 923 C CA . ASN A 1 119 ? -16.927 9.703 20.356 1.00 81.19 119 ASN A CA 1
ATOM 924 C C . ASN A 1 119 ? -17.136 11.228 20.408 1.00 81.19 119 ASN A C 1
ATOM 926 O O . ASN A 1 119 ? -18.263 11.697 20.537 1.00 81.19 119 ASN A O 1
ATOM 930 N N . SER A 1 120 ? -16.055 12.004 20.308 1.00 86.69 120 SER A N 1
ATOM 931 C CA . SER A 1 120 ? -16.086 13.460 20.198 1.00 86.69 120 SER A CA 1
ATOM 932 C C . SER A 1 120 ? -14.965 13.945 19.284 1.00 86.69 120 SER A C 1
ATOM 934 O O . SER A 1 120 ? -13.817 13.526 19.431 1.00 86.69 120 SER A O 1
ATOM 936 N N . VAL A 1 121 ? -15.290 14.860 18.372 1.00 92.50 121 VAL A N 1
ATOM 937 C CA . VAL A 1 121 ? -14.301 15.603 17.583 1.00 92.50 121 VAL A CA 1
ATOM 938 C C . VAL A 1 121 ? -13.770 16.735 18.459 1.00 92.50 121 VAL A C 1
ATOM 940 O O . VAL A 1 121 ? -14.416 17.771 18.599 1.00 92.50 121 VAL A O 1
ATOM 943 N N . ASP A 1 122 ? -12.624 16.515 19.096 1.00 93.94 122 ASP A N 1
ATOM 944 C CA . ASP A 1 122 ? -11.941 17.518 19.912 1.00 93.94 122 ASP A CA 1
ATOM 945 C C . ASP A 1 122 ? -10.763 18.168 19.161 1.00 93.94 122 ASP A C 1
ATOM 947 O O . ASP A 1 122 ? -10.400 17.789 18.042 1.00 93.94 122 ASP A O 1
ATOM 951 N N . ASN A 1 123 ? -10.150 19.178 19.784 1.00 95.88 123 ASN A N 1
ATOM 952 C CA . ASN A 1 123 ? -8.998 19.871 19.205 1.00 95.88 123 ASN A CA 1
ATOM 953 C C . ASN A 1 123 ? -7.826 18.913 18.941 1.00 95.88 123 ASN A C 1
ATOM 955 O O . ASN A 1 123 ? -7.108 19.087 17.958 1.00 95.88 123 ASN A O 1
ATOM 959 N N . SER A 1 124 ? -7.638 17.893 19.783 1.00 94.00 124 SER A N 1
ATOM 960 C CA . SER A 1 124 ? -6.576 16.903 19.610 1.00 94.00 124 SER A CA 1
ATOM 961 C C . SER A 1 124 ? -6.788 16.079 18.343 1.00 94.00 124 SER A C 1
ATOM 963 O O . SER A 1 124 ? -5.847 15.942 17.563 1.00 94.00 124 SER A O 1
ATOM 965 N N . PHE A 1 125 ? -8.008 15.603 18.083 1.00 95.19 125 PHE A N 1
ATOM 966 C CA . PHE A 1 125 ? -8.363 14.901 16.849 1.00 95.19 125 PHE A CA 1
ATOM 967 C C . PHE A 1 125 ? -8.094 15.752 15.609 1.00 95.19 125 PHE A C 1
ATOM 969 O O . PHE A 1 125 ? -7.476 15.272 14.654 1.00 95.19 125 PHE A O 1
ATOM 976 N N . ILE A 1 126 ? -8.519 17.018 15.622 1.00 96.44 126 ILE A N 1
ATOM 977 C CA . ILE A 1 126 ? -8.334 17.931 14.485 1.00 96.44 126 ILE A CA 1
ATOM 978 C C . ILE A 1 126 ? -6.842 18.159 14.224 1.00 96.44 126 ILE A C 1
ATOM 980 O O . ILE A 1 126 ? -6.390 17.999 13.090 1.00 96.44 126 ILE A O 1
ATOM 984 N N . VAL A 1 127 ? -6.067 18.475 15.267 1.00 96.44 127 VAL A N 1
ATOM 985 C CA . VAL A 1 127 ? -4.623 18.733 15.151 1.00 96.44 127 VAL A CA 1
ATOM 986 C C . VAL A 1 127 ? -3.880 17.500 14.644 1.00 96.44 127 VAL A C 1
ATOM 988 O O . VAL A 1 127 ? -3.080 17.612 13.719 1.00 96.44 127 VAL A O 1
ATOM 991 N N . PHE A 1 128 ? -4.163 16.316 15.189 1.00 95.94 128 PHE A N 1
ATOM 992 C CA . PHE A 1 128 ? -3.519 15.073 14.763 1.00 95.94 128 PHE A CA 1
ATOM 993 C C . PHE A 1 128 ? -3.913 14.661 13.336 1.00 95.94 128 PHE A C 1
ATOM 995 O O . PHE A 1 128 ? -3.066 14.173 12.582 1.00 95.94 128 PHE A O 1
ATOM 1002 N N . THR A 1 129 ? -5.168 14.892 12.936 1.00 96.81 129 THR A N 1
ATOM 1003 C CA . THR A 1 129 ? -5.617 14.675 11.551 1.00 96.81 129 THR A CA 1
ATOM 1004 C C . THR A 1 129 ? -4.866 15.613 10.607 1.00 96.81 129 THR A C 1
ATOM 1006 O O . THR A 1 129 ? -4.240 15.155 9.652 1.00 96.81 129 THR A O 1
ATOM 1009 N N . ALA A 1 130 ? -4.853 16.918 10.900 1.00 98.19 130 ALA A N 1
ATOM 1010 C CA . ALA A 1 130 ? -4.157 17.915 10.089 1.00 98.19 130 ALA A CA 1
ATOM 1011 C C . ALA A 1 130 ? -2.650 17.629 9.992 1.00 98.19 130 ALA A C 1
ATOM 1013 O O . ALA A 1 130 ? -2.089 17.682 8.899 1.00 98.19 130 ALA A O 1
ATOM 1014 N N . ALA A 1 131 ? -2.012 17.258 11.106 1.00 98.25 131 ALA A N 1
ATOM 1015 C CA . ALA A 1 131 ? -0.607 16.864 11.136 1.00 98.25 131 ALA A CA 1
ATOM 1016 C C . ALA A 1 131 ? -0.341 15.639 10.249 1.00 98.25 131 ALA A C 1
ATOM 1018 O O . ALA A 1 131 ? 0.608 15.653 9.474 1.00 98.25 131 ALA A O 1
ATOM 1019 N N . SER A 1 132 ? -1.207 14.621 10.291 1.00 98.31 132 SER A N 1
ATOM 1020 C CA . SER A 1 132 ? -1.079 13.418 9.456 1.00 98.31 132 SER A CA 1
ATOM 1021 C C . SER A 1 132 ? -1.113 13.750 7.961 1.00 98.31 132 SER A C 1
ATOM 1023 O O . SER A 1 132 ? -0.230 13.331 7.212 1.00 98.31 132 SER A O 1
ATOM 1025 N N . PHE A 1 133 ? -2.081 14.563 7.524 1.00 98.56 133 PHE A N 1
ATOM 1026 C CA . PHE A 1 133 ? -2.151 15.015 6.131 1.00 98.56 133 PHE A CA 1
ATOM 1027 C C . PHE A 1 133 ? -0.961 15.900 5.748 1.00 98.56 133 PHE A C 1
ATOM 1029 O O . PHE A 1 133 ? -0.384 15.710 4.678 1.00 98.56 133 PHE A O 1
ATOM 1036 N N . ALA A 1 134 ? -0.552 16.828 6.616 1.00 98.62 134 ALA A N 1
ATOM 1037 C CA . ALA A 1 134 ? 0.603 17.686 6.365 1.00 98.62 134 ALA A CA 1
ATOM 1038 C C . ALA A 1 134 ? 1.896 16.868 6.215 1.00 98.62 134 ALA A C 1
ATOM 1040 O O . ALA A 1 134 ? 2.654 17.098 5.273 1.00 98.62 134 ALA A O 1
ATOM 1041 N N . THR A 1 135 ? 2.127 15.877 7.082 1.00 98.56 135 THR A N 1
ATOM 1042 C CA . THR A 1 135 ? 3.278 14.967 6.989 1.00 98.56 135 THR A CA 1
ATOM 1043 C C . THR A 1 135 ? 3.282 14.201 5.669 1.00 98.56 135 THR A C 1
ATOM 1045 O O . THR A 1 135 ? 4.326 14.125 5.022 1.00 98.56 135 THR A O 1
ATOM 1048 N N . VAL A 1 136 ? 2.130 13.686 5.227 1.00 98.38 136 VAL A N 1
ATOM 1049 C CA . VAL A 1 136 ? 2.013 13.002 3.930 1.00 98.38 136 VAL A CA 1
ATOM 1050 C C . VAL A 1 136 ? 2.306 13.946 2.767 1.00 98.38 136 VAL A C 1
ATOM 1052 O O . VAL A 1 136 ? 3.089 13.596 1.886 1.00 98.38 136 VAL A O 1
ATOM 1055 N N . VAL A 1 137 ? 1.715 15.144 2.756 1.00 98.69 137 VAL A N 1
ATOM 1056 C CA . VAL A 1 137 ? 1.927 16.125 1.681 1.00 98.69 137 VAL A CA 1
ATOM 1057 C C . VAL A 1 137 ? 3.398 16.535 1.615 1.00 98.69 137 VAL A C 1
ATOM 1059 O O . VAL A 1 137 ? 4.018 16.447 0.559 1.00 98.69 137 VAL A O 1
ATOM 1062 N N . ILE A 1 138 ? 4.008 16.899 2.740 1.00 98.50 138 ILE A N 1
ATOM 1063 C CA . ILE A 1 138 ? 5.423 17.287 2.773 1.00 98.50 138 ILE A CA 1
ATOM 1064 C C . ILE A 1 138 ? 6.316 16.113 2.347 1.00 98.50 138 ILE A C 1
ATOM 1066 O O . ILE A 1 138 ? 7.165 16.263 1.468 1.00 98.50 138 ILE A O 1
ATOM 1070 N N . GLY A 1 139 ? 6.108 14.927 2.918 1.00 98.31 139 GLY A N 1
ATOM 1071 C CA . GLY A 1 139 ? 6.936 13.760 2.634 1.00 98.31 139 GLY A CA 1
ATOM 1072 C C . GLY A 1 139 ? 6.815 13.281 1.186 1.00 98.31 139 GLY A C 1
ATOM 1073 O O . GLY A 1 139 ? 7.815 13.185 0.478 1.00 98.31 139 GLY A O 1
ATOM 1074 N N . TYR A 1 140 ? 5.597 12.998 0.729 1.00 98.38 140 TYR A N 1
ATOM 1075 C CA . TYR A 1 140 ? 5.352 12.296 -0.537 1.00 98.38 140 TYR A CA 1
ATOM 1076 C C . TYR A 1 140 ? 5.117 13.215 -1.735 1.00 98.38 140 TYR A C 1
ATOM 1078 O O . TYR A 1 140 ? 5.297 12.777 -2.871 1.00 98.38 140 TYR A O 1
ATOM 1086 N N . TRP A 1 141 ? 4.754 14.480 -1.510 1.00 98.44 141 TRP A N 1
ATOM 1087 C CA . TRP A 1 141 ? 4.512 15.433 -2.597 1.00 98.44 141 TRP A CA 1
ATOM 1088 C C . TRP A 1 141 ? 5.610 16.486 -2.750 1.00 98.44 141 TRP A C 1
ATOM 1090 O O . TRP A 1 141 ? 5.716 17.072 -3.824 1.00 98.44 141 TRP A O 1
ATOM 1100 N N . ILE A 1 142 ? 6.444 16.708 -1.724 1.00 98.00 142 ILE A N 1
ATOM 1101 C CA . ILE A 1 142 ? 7.530 17.703 -1.770 1.00 98.00 142 ILE A CA 1
ATOM 1102 C C . ILE A 1 142 ? 8.910 17.048 -1.682 1.00 98.00 142 ILE A C 1
ATOM 1104 O O . ILE A 1 142 ? 9.752 17.318 -2.532 1.00 98.00 142 ILE A O 1
ATOM 1108 N N . ILE A 1 143 ? 9.160 16.182 -0.693 1.00 98.00 143 ILE A N 1
ATOM 1109 C CA . ILE A 1 143 ? 10.492 15.582 -0.481 1.00 98.00 143 ILE A CA 1
ATOM 1110 C C . ILE A 1 143 ? 10.731 14.400 -1.427 1.00 98.00 143 ILE A C 1
ATOM 1112 O O . ILE A 1 143 ? 11.785 14.303 -2.057 1.00 98.00 143 ILE A O 1
ATOM 1116 N N . TRP A 1 144 ? 9.752 13.504 -1.559 1.00 98.00 144 TRP A N 1
ATOM 1117 C CA . TRP A 1 144 ? 9.842 12.320 -2.416 1.00 98.00 144 TRP A CA 1
ATOM 1118 C C . TRP A 1 144 ? 10.277 12.623 -3.860 1.00 98.00 144 TRP A C 1
ATOM 1120 O O . TRP A 1 144 ? 11.179 11.930 -4.346 1.00 98.00 144 TRP A O 1
ATOM 1130 N N . PRO A 1 145 ? 9.724 13.639 -4.555 1.00 97.56 145 PRO A N 1
ATOM 1131 C CA . PRO A 1 145 ? 10.097 13.949 -5.935 1.00 97.56 145 PRO A CA 1
ATOM 1132 C C . PRO A 1 145 ? 11.566 14.336 -6.108 1.00 97.56 145 PRO A C 1
ATOM 1134 O O . PRO A 1 145 ? 12.129 14.057 -7.160 1.00 97.56 145 PRO A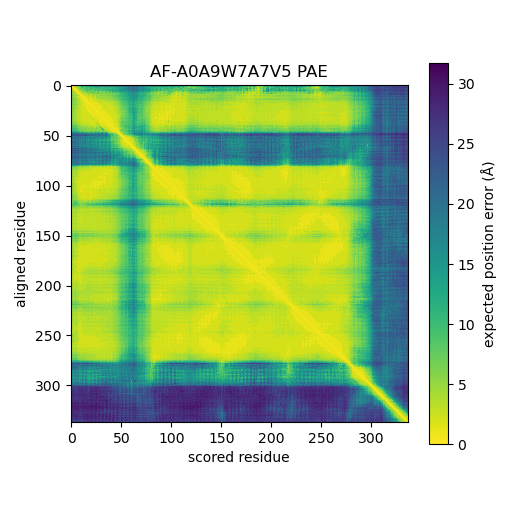 O 1
ATOM 1137 N N . ILE A 1 146 ? 12.206 14.919 -5.087 1.00 97.12 146 ILE A N 1
ATOM 1138 C CA . ILE A 1 146 ? 13.599 15.396 -5.167 1.00 97.12 146 ILE A CA 1
ATOM 1139 C C . ILE A 1 146 ? 14.558 14.237 -5.468 1.00 97.12 146 ILE A C 1
ATOM 1141 O O . ILE A 1 146 ? 15.479 14.371 -6.266 1.00 97.12 146 ILE A O 1
ATOM 1145 N N . GLY A 1 147 ? 14.309 13.074 -4.864 1.00 93.81 147 GLY A N 1
ATOM 1146 C CA . GLY A 1 147 ? 15.076 11.852 -5.104 1.00 93.81 147 GLY A CA 1
ATOM 1147 C C . GLY A 1 147 ? 14.438 10.900 -6.116 1.00 93.81 147 GLY A C 1
ATOM 1148 O O . GLY A 1 147 ? 14.752 9.706 -6.079 1.00 93.81 147 GLY A O 1
ATOM 1149 N N . THR A 1 148 ? 13.465 11.354 -6.917 1.00 95.44 148 THR A N 1
ATOM 1150 C CA . THR A 1 148 ? 12.685 10.497 -7.825 1.00 95.44 148 THR A CA 1
ATOM 1151 C C . THR A 1 148 ? 12.850 10.913 -9.280 1.00 95.44 148 THR A C 1
ATOM 1153 O O . THR A 1 148 ? 12.604 12.056 -9.647 1.00 95.44 148 THR A O 1
ATOM 1156 N N . VAL A 1 149 ? 13.206 9.955 -10.131 1.00 92.38 149 VAL A N 1
ATOM 1157 C CA . VAL A 1 149 ? 13.414 10.164 -11.567 1.00 92.38 149 VAL A CA 1
ATOM 1158 C C . VAL A 1 149 ? 12.320 9.493 -12.392 1.00 92.38 149 VAL A C 1
ATOM 1160 O O . VAL A 1 149 ? 11.911 8.362 -12.137 1.00 92.38 149 VAL A O 1
ATOM 1163 N N . GLY A 1 150 ? 11.844 10.207 -13.414 1.00 89.06 150 GLY A N 1
ATOM 1164 C CA . GLY A 1 150 ? 10.818 9.719 -14.338 1.00 89.06 150 GLY A CA 1
ATOM 1165 C C . GLY A 1 150 ? 11.365 9.071 -15.613 1.00 89.06 150 GLY A C 1
ATOM 1166 O O . GLY A 1 150 ? 10.580 8.493 -16.353 1.00 89.06 150 GLY A O 1
ATOM 1167 N N . TYR A 1 151 ? 12.668 9.196 -15.905 1.00 88.50 151 TYR A N 1
ATOM 1168 C CA . TYR A 1 151 ? 13.330 8.668 -17.116 1.00 88.50 151 TYR A CA 1
ATOM 1169 C C . TYR A 1 151 ? 12.530 8.876 -18.418 1.00 88.50 151 TYR A C 1
ATOM 1171 O O . TYR A 1 151 ? 12.300 7.944 -19.185 1.00 88.50 151 TYR A O 1
ATOM 1179 N N . GLY A 1 152 ? 12.025 10.093 -18.635 1.00 86.56 152 GLY A N 1
ATOM 1180 C CA . GLY A 1 152 ? 11.251 10.436 -19.835 1.00 86.56 152 GLY A CA 1
ATOM 1181 C C . GLY A 1 152 ? 9.827 9.864 -19.896 1.00 86.56 152 GLY A C 1
ATOM 1182 O O . GLY A 1 152 ? 9.085 10.204 -20.817 1.00 86.56 152 GLY A O 1
ATOM 1183 N N . ARG A 1 153 ? 9.388 9.061 -18.913 1.00 92.19 153 ARG A N 1
ATOM 1184 C CA . ARG A 1 153 ? 7.995 8.596 -18.829 1.00 92.19 153 ARG A CA 1
ATOM 1185 C C . ARG A 1 153 ? 7.054 9.794 -18.742 1.00 92.19 153 ARG A C 1
ATOM 1187 O O . ARG A 1 153 ? 7.351 10.793 -18.078 1.00 92.19 153 ARG A O 1
ATOM 1194 N N . ARG A 1 154 ? 5.913 9.701 -19.422 1.00 93.12 154 ARG A N 1
ATOM 1195 C CA . ARG A 1 154 ? 4.856 10.715 -19.362 1.00 93.12 154 ARG A CA 1
ATOM 1196 C C . ARG A 1 154 ? 3.986 10.460 -18.139 1.00 93.12 154 ARG A C 1
ATOM 1198 O O . ARG A 1 154 ? 3.686 9.314 -17.826 1.00 93.12 154 ARG A O 1
ATOM 1205 N N . TRP A 1 155 ? 3.586 11.528 -17.462 1.00 96.81 155 TRP A N 1
ATOM 1206 C CA . TRP A 1 155 ? 2.560 11.430 -16.430 1.00 96.81 155 TRP A CA 1
ATOM 1207 C C . TRP A 1 155 ? 1.200 11.133 -17.077 1.00 96.81 155 TRP A C 1
ATOM 1209 O O . TRP A 1 155 ? 0.920 11.599 -18.184 1.00 96.81 155 TRP A O 1
ATOM 1219 N N . GLY A 1 156 ? 0.344 10.383 -16.388 1.00 96.75 156 GLY A N 1
ATOM 1220 C CA . GLY A 1 156 ? -1.040 10.181 -16.798 1.00 96.75 156 GLY A CA 1
ATOM 1221 C C . GLY A 1 156 ? -1.925 9.710 -15.650 1.00 96.75 156 GLY A C 1
ATOM 1222 O O . GLY A 1 156 ? -1.451 9.403 -14.559 1.00 96.75 156 GLY A O 1
ATOM 1223 N N . TRP A 1 157 ? -3.229 9.606 -15.916 1.00 97.75 157 TRP A N 1
ATOM 1224 C CA . TRP A 1 157 ? -4.235 9.209 -14.920 1.00 97.75 157 TRP A CA 1
ATOM 1225 C C . TRP A 1 157 ? -3.954 7.839 -14.278 1.00 97.75 157 TRP A C 1
ATOM 1227 O O . TRP A 1 157 ? -4.326 7.592 -13.134 1.00 97.75 157 TRP A O 1
ATOM 1237 N N . HIS A 1 158 ? -3.263 6.955 -14.999 1.00 96.81 158 HIS A N 1
ATOM 1238 C CA . HIS A 1 158 ? -2.884 5.627 -14.530 1.00 96.81 158 HIS A CA 1
ATOM 1239 C C . HIS A 1 158 ? -1.897 5.676 -13.354 1.00 96.81 158 HIS A C 1
ATOM 1241 O O . HIS A 1 158 ? -1.913 4.758 -12.542 1.00 96.81 158 HIS A O 1
ATOM 1247 N N . CYS A 1 159 ? -1.096 6.742 -13.207 1.00 97.94 159 CYS A N 1
ATOM 1248 C CA . CYS A 1 159 ? -0.263 6.932 -12.018 1.00 97.94 159 CYS A CA 1
ATOM 1249 C C . CYS A 1 159 ? -1.143 7.106 -10.771 1.00 97.94 159 CYS A C 1
ATOM 1251 O O . CYS A 1 159 ? -0.936 6.430 -9.770 1.00 97.94 159 CYS A O 1
ATOM 1253 N N . VAL A 1 160 ? -2.178 7.949 -10.868 1.00 98.31 160 VAL A N 1
ATOM 1254 C CA . VAL A 1 160 ? -3.134 8.195 -9.776 1.00 98.31 160 VAL A CA 1
ATOM 1255 C C . VAL A 1 160 ? -3.939 6.939 -9.460 1.00 98.31 160 VAL A C 1
ATOM 1257 O O . VAL A 1 160 ? -4.075 6.598 -8.289 1.00 98.31 160 VAL A O 1
ATOM 1260 N N . LEU A 1 161 ? -4.436 6.224 -10.480 1.00 98.06 161 LEU A N 1
ATOM 1261 C CA . LEU A 1 161 ? -5.152 4.964 -10.260 1.00 98.06 161 LEU A CA 1
ATOM 1262 C C . LEU A 1 161 ? -4.261 3.952 -9.535 1.00 98.06 161 LEU A C 1
ATOM 1264 O O . LEU A 1 161 ? -4.708 3.338 -8.569 1.00 98.06 161 LEU A O 1
ATOM 1268 N N . PHE A 1 162 ? -3.019 3.782 -9.995 1.00 98.31 162 PHE A N 1
ATOM 1269 C CA . PHE A 1 162 ? -2.098 2.834 -9.384 1.00 98.31 162 PHE A CA 1
ATOM 1270 C C . PHE A 1 162 ? -1.850 3.196 -7.919 1.00 98.31 162 PHE A C 1
ATOM 1272 O O . PHE A 1 162 ? -2.061 2.353 -7.057 1.00 98.31 162 PHE A O 1
ATOM 1279 N N . GLY A 1 163 ? -1.505 4.453 -7.618 1.00 98.31 163 GLY A N 1
ATOM 1280 C CA . GLY A 1 163 ? -1.293 4.898 -6.239 1.00 98.31 163 GLY A CA 1
ATOM 1281 C C . GLY A 1 163 ? -2.532 4.800 -5.352 1.00 98.31 163 GLY A C 1
ATOM 1282 O O . GLY A 1 163 ? -2.405 4.505 -4.166 1.00 98.31 163 GLY A O 1
ATOM 1283 N N . LEU A 1 164 ? -3.728 4.988 -5.916 1.00 98.62 164 LEU A N 1
ATOM 1284 C CA . LEU A 1 164 ? -4.978 4.817 -5.182 1.00 98.62 164 LEU A CA 1
ATOM 1285 C C . LEU A 1 164 ? -5.176 3.357 -4.768 1.00 98.62 164 LEU A C 1
ATOM 1287 O O . LEU A 1 164 ? -5.441 3.077 -3.603 1.00 98.62 164 LEU A O 1
ATOM 1291 N N . VAL A 1 165 ? -5.042 2.423 -5.711 1.00 98.25 165 VAL A N 1
ATOM 1292 C CA . VAL A 1 165 ? -5.256 0.996 -5.429 1.00 98.25 165 VAL A CA 1
ATOM 1293 C C . VAL A 1 165 ? -4.134 0.437 -4.554 1.00 98.25 165 VAL A C 1
ATOM 1295 O O . VAL A 1 165 ? -4.420 -0.298 -3.611 1.00 98.25 165 VAL A O 1
ATOM 1298 N N . ASP A 1 166 ? -2.886 0.821 -4.823 1.00 98.31 166 ASP A N 1
ATOM 1299 C CA . ASP A 1 166 ? -1.709 0.415 -4.054 1.00 98.31 166 ASP A CA 1
ATOM 1300 C C . ASP A 1 166 ? -1.793 0.909 -2.610 1.00 98.31 166 ASP A C 1
ATOM 1302 O O . ASP A 1 166 ? -1.705 0.117 -1.676 1.00 98.31 166 ASP A O 1
ATOM 1306 N N . GLY A 1 167 ? -2.090 2.193 -2.405 1.00 98.12 167 GLY A N 1
ATOM 1307 C CA . GLY A 1 167 ? -2.183 2.745 -1.059 1.00 98.12 167 GLY A CA 1
ATOM 1308 C C . GLY A 1 167 ? -3.364 2.203 -0.254 1.00 98.12 167 GLY A C 1
ATOM 1309 O O . GLY A 1 167 ? -3.223 1.976 0.950 1.00 98.12 167 GLY A O 1
ATOM 1310 N N . LEU A 1 168 ? -4.498 1.906 -0.898 1.00 98.38 168 LEU A N 1
ATOM 1311 C CA . LEU A 1 168 ? -5.603 1.193 -0.252 1.00 98.38 168 LEU A CA 1
ATOM 1312 C C . LEU A 1 168 ? -5.201 -0.238 0.131 1.00 98.38 168 LEU A C 1
ATOM 1314 O O . LEU A 1 168 ? -5.420 -0.652 1.268 1.00 98.38 168 LEU A O 1
ATOM 1318 N N . ALA A 1 169 ? -4.604 -0.992 -0.795 1.00 98.44 169 ALA A N 1
ATOM 1319 C CA . ALA A 1 169 ? -4.170 -2.365 -0.553 1.00 98.44 169 ALA A CA 1
ATOM 1320 C C . ALA A 1 169 ? -3.119 -2.447 0.565 1.00 98.44 169 ALA A C 1
ATOM 1322 O O . ALA A 1 169 ? -3.276 -3.230 1.504 1.00 98.44 169 ALA A O 1
ATOM 1323 N N . GLU A 1 170 ? -2.084 -1.612 0.493 1.00 97.75 170 GLU A N 1
ATOM 1324 C CA . GLU A 1 170 ? -0.985 -1.584 1.455 1.00 97.75 170 GLU A CA 1
ATOM 1325 C C . GLU A 1 170 ? -1.463 -1.178 2.854 1.00 97.75 170 GLU A C 1
ATOM 1327 O O . GLU A 1 170 ? -1.163 -1.861 3.835 1.00 97.75 170 GLU A O 1
ATOM 1332 N N . SER A 1 171 ? -2.269 -0.119 2.963 1.00 97.69 171 SER A N 1
ATOM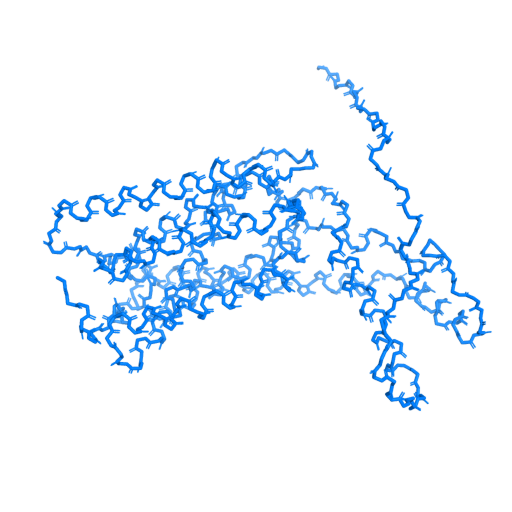 1333 C CA . SER A 1 171 ? -2.796 0.310 4.264 1.00 97.69 171 SER A CA 1
ATOM 1334 C C . SER A 1 171 ? -3.723 -0.722 4.898 1.00 97.69 171 SER A C 1
ATOM 1336 O O . SER A 1 171 ? -3.621 -0.978 6.099 1.00 97.69 171 SER A O 1
ATOM 1338 N N . MET A 1 172 ? -4.569 -1.390 4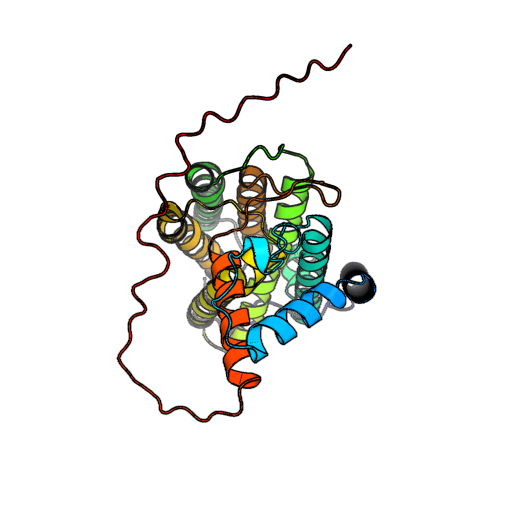.110 1.00 97.94 172 MET A N 1
ATOM 1339 C CA . MET A 1 172 ? -5.377 -2.492 4.624 1.00 97.94 172 MET A CA 1
ATOM 1340 C C . MET A 1 172 ? -4.519 -3.675 5.067 1.00 97.94 172 MET A C 1
ATOM 1342 O O . MET A 1 172 ? -4.802 -4.247 6.116 1.00 97.94 172 MET A O 1
ATOM 1346 N N . LEU A 1 173 ? -3.462 -4.036 4.332 1.00 98.19 173 LEU A N 1
ATOM 1347 C CA . LEU A 1 173 ? -2.533 -5.090 4.755 1.00 98.19 173 LEU A CA 1
ATOM 1348 C C . LEU A 1 173 ? -1.890 -4.748 6.107 1.00 98.19 173 LEU A C 1
ATOM 1350 O O . LEU A 1 173 ? -1.804 -5.594 6.997 1.00 98.19 173 LEU A O 1
ATOM 1354 N N . PHE A 1 174 ? -1.494 -3.494 6.293 1.00 97.56 174 PHE A N 1
ATOM 1355 C CA . PHE A 1 174 ? -0.930 -2.989 7.543 1.00 97.56 174 PHE A CA 1
ATOM 1356 C C . PHE A 1 174 ? -1.920 -3.050 8.711 1.00 97.56 174 PHE A C 1
ATOM 1358 O O . PHE A 1 174 ? -1.537 -3.456 9.814 1.00 97.56 174 PHE A O 1
ATOM 1365 N N . LEU A 1 175 ? -3.195 -2.745 8.467 1.00 98.00 175 LEU A N 1
ATOM 1366 C CA . LEU A 1 175 ? -4.271 -2.941 9.441 1.00 98.00 175 LEU A CA 1
ATOM 1367 C C . LEU A 1 175 ? -4.592 -4.430 9.676 1.00 98.00 175 LEU A C 1
ATOM 1369 O O . LEU A 1 175 ? -4.974 -4.806 10.782 1.00 98.00 175 LEU A O 1
ATOM 1373 N N . CYS A 1 176 ? -4.391 -5.311 8.692 1.00 98.25 176 CYS A N 1
ATOM 1374 C CA . CYS A 1 176 ? -4.521 -6.760 8.892 1.00 98.25 176 CYS A CA 1
ATOM 1375 C C . CYS A 1 176 ? -3.440 -7.285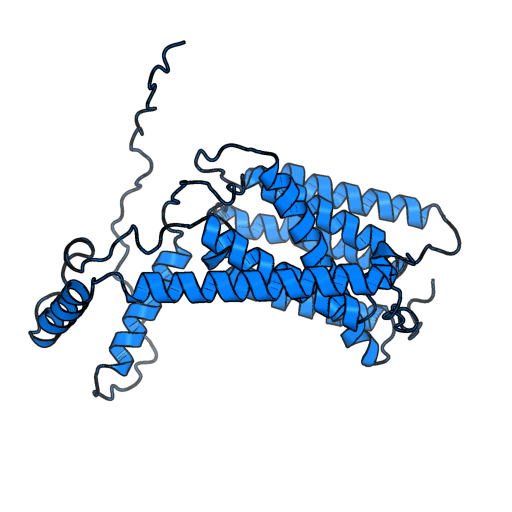 9.840 1.00 98.25 176 CYS A C 1
ATOM 1377 O O . CYS A 1 176 ? -3.740 -8.095 10.715 1.00 98.25 176 CYS A O 1
ATOM 1379 N N . ILE A 1 177 ? -2.199 -6.798 9.709 1.00 98.12 177 ILE A N 1
ATOM 1380 C CA . ILE A 1 177 ? -1.117 -7.115 10.654 1.00 98.12 177 ILE A CA 1
ATOM 1381 C C . ILE A 1 177 ? -1.518 -6.665 12.062 1.00 98.12 177 ILE A C 1
ATOM 1383 O O . ILE A 1 177 ? -1.436 -7.469 12.989 1.00 98.12 177 ILE A O 1
ATOM 1387 N N . TRP A 1 178 ? -2.031 -5.437 12.213 1.00 97.62 178 TRP A N 1
ATOM 1388 C CA . TRP A 1 178 ? -2.577 -4.960 13.488 1.00 97.62 178 TRP A CA 1
ATOM 1389 C C . TRP A 1 178 ? -3.636 -5.917 14.049 1.00 97.62 178 TRP A C 1
ATOM 1391 O O . TRP A 1 178 ? -3.518 -6.364 15.187 1.00 97.62 178 TRP A O 1
ATOM 1401 N N . SER A 1 179 ? -4.634 -6.283 13.237 1.00 96.81 179 SER A N 1
ATOM 1402 C CA . SER A 1 179 ? -5.722 -7.192 13.627 1.00 96.81 179 SER A CA 1
ATOM 1403 C C . SER A 1 179 ? -5.212 -8.538 14.151 1.00 96.81 179 SER A C 1
ATOM 1405 O O . SER A 1 179 ? -5.758 -9.087 15.107 1.00 96.81 179 SER A O 1
ATOM 1407 N N . VAL A 1 180 ? -4.153 -9.076 13.540 1.00 97.38 180 VAL A N 1
ATOM 1408 C CA . VAL A 1 180 ? -3.527 -10.327 13.984 1.00 97.38 180 VAL A CA 1
ATOM 1409 C C . VAL A 1 180 ? -2.775 -10.131 15.301 1.00 97.38 180 VAL A C 1
ATOM 1411 O O . VAL A 1 180 ? -2.873 -10.982 16.182 1.00 97.38 180 VAL A O 1
ATOM 1414 N N . VAL A 1 181 ? -2.058 -9.018 15.472 1.00 97.56 181 VAL A N 1
ATOM 1415 C CA . VAL A 1 181 ? -1.325 -8.717 16.714 1.00 97.56 181 VAL A CA 1
ATOM 1416 C C . VAL A 1 181 ? -2.279 -8.476 17.891 1.00 97.56 181 VAL A C 1
ATOM 1418 O O . VAL A 1 181 ? -1.961 -8.871 19.012 1.00 97.56 181 VAL A O 1
ATOM 1421 N N . GLU A 1 182 ? -3.474 -7.920 17.662 1.00 96.19 182 GLU A N 1
ATOM 1422 C CA . GLU A 1 182 ? -4.512 -7.789 18.702 1.00 96.19 182 GLU A CA 1
ATOM 1423 C C . GLU A 1 182 ? -4.916 -9.133 19.330 1.00 96.19 182 GLU A C 1
ATOM 1425 O O . GLU A 1 182 ? -5.379 -9.165 20.470 1.00 96.19 182 GLU A O 1
ATOM 1430 N N . LEU A 1 183 ? -4.701 -10.263 18.644 1.00 95.31 183 LEU A N 1
ATOM 1431 C CA . LEU A 1 183 ? -4.967 -11.594 19.204 1.00 95.31 183 LEU A CA 1
ATOM 1432 C C . LEU A 1 183 ? -4.075 -11.933 20.407 1.00 95.31 183 LEU A C 1
ATOM 1434 O O . LEU A 1 183 ? -4.395 -12.858 21.150 1.00 95.31 183 LEU A O 1
ATOM 1438 N N . LEU A 1 184 ? -2.988 -11.185 20.618 1.00 96.31 184 LEU A N 1
ATOM 1439 C CA . LEU A 1 184 ? -2.120 -11.312 21.788 1.00 96.31 184 LEU A CA 1
ATOM 1440 C C . LEU A 1 184 ? -2.705 -10.657 23.052 1.00 96.31 184 LEU A C 1
ATOM 1442 O O . LEU A 1 184 ? -2.082 -10.763 24.106 1.00 96.31 184 LEU A O 1
ATOM 1446 N N . ALA A 1 185 ? -3.859 -9.978 22.956 1.00 94.88 185 ALA A N 1
ATOM 1447 C CA . ALA A 1 185 ? -4.520 -9.280 24.067 1.00 94.88 185 ALA A CA 1
ATOM 1448 C C . ALA A 1 185 ? -3.590 -8.296 24.811 1.00 94.88 185 ALA A C 1
ATOM 1450 O O . ALA A 1 185 ? -3.630 -8.155 26.031 1.00 94.88 185 ALA A O 1
ATOM 1451 N N . LEU A 1 186 ? -2.706 -7.635 24.059 1.00 94.56 186 LEU A N 1
ATOM 1452 C CA . LEU A 1 186 ? -1.838 -6.584 24.577 1.00 94.56 186 LEU A CA 1
ATOM 1453 C C . LEU A 1 186 ? -2.598 -5.252 24.633 1.00 94.56 186 LEU A C 1
ATOM 1455 O O . LEU A 1 186 ? -3.493 -5.029 23.814 1.00 94.56 186 LEU A O 1
ATOM 1459 N N . PRO A 1 187 ? -2.202 -4.321 25.519 1.00 94.25 187 PRO A N 1
ATOM 1460 C CA . PRO A 1 187 ? -2.710 -2.955 25.453 1.00 94.25 187 PRO A CA 1
ATOM 1461 C C . PRO A 1 187 ? -2.387 -2.326 24.088 1.00 94.25 187 PRO A C 1
ATOM 1463 O O . PRO A 1 187 ? -1.369 -2.663 23.469 1.00 94.25 187 PRO A O 1
ATOM 1466 N N . ARG A 1 188 ? -3.211 -1.373 23.627 1.00 93.12 188 ARG A N 1
ATOM 1467 C CA . ARG A 1 188 ? -3.101 -0.756 22.282 1.00 93.12 188 ARG A CA 1
ATOM 1468 C C . ARG A 1 188 ? -1.689 -0.293 21.916 1.00 93.12 188 ARG A C 1
ATOM 1470 O O . ARG A 1 188 ? -1.268 -0.453 20.773 1.00 93.12 188 ARG A O 1
ATOM 1477 N N . TRP A 1 189 ? -0.937 0.262 22.869 1.00 92.88 189 TRP A N 1
ATOM 1478 C CA . TRP A 1 189 ? 0.445 0.693 22.621 1.00 92.88 189 TRP A CA 1
ATOM 1479 C C . TRP A 1 189 ? 1.391 -0.477 22.321 1.00 92.88 189 TRP A C 1
ATOM 1481 O O . TRP A 1 189 ? 2.284 -0.339 21.487 1.00 92.88 189 TRP A O 1
ATOM 1491 N N . GLY A 1 190 ? 1.184 -1.629 22.965 1.00 95.44 190 GLY A N 1
ATOM 1492 C CA . GLY A 1 190 ? 1.955 -2.850 22.736 1.00 95.44 190 GLY A CA 1
ATOM 1493 C C . GLY A 1 190 ? 1.636 -3.463 21.375 1.00 95.44 190 GLY A C 1
ATOM 1494 O O . GLY A 1 190 ? 2.553 -3.816 20.632 1.00 95.44 190 GLY A O 1
ATOM 1495 N N . VAL A 1 191 ? 0.348 -3.494 21.006 1.00 96.50 191 VAL A N 1
ATOM 1496 C CA . VAL A 1 191 ? -0.098 -3.882 19.655 1.00 96.50 191 VAL A CA 1
ATOM 1497 C C . VAL A 1 191 ? 0.542 -2.977 18.604 1.00 96.50 191 VAL A C 1
ATOM 1499 O O . VAL A 1 191 ? 1.107 -3.472 17.625 1.00 96.50 191 VAL A O 1
ATOM 1502 N N . GLY A 1 192 ? 0.523 -1.662 18.837 1.00 95.44 192 GLY A N 1
ATOM 1503 C CA . GLY A 1 192 ? 1.163 -0.686 17.964 1.00 95.44 192 GLY A CA 1
ATOM 1504 C C . GLY A 1 192 ? 2.658 -0.921 17.816 1.00 95.44 192 GLY A C 1
ATOM 1505 O O . GLY A 1 192 ? 3.141 -1.046 16.696 1.00 95.44 192 GLY A O 1
ATOM 1506 N N . LEU A 1 193 ? 3.396 -1.067 18.914 1.00 96.00 193 LEU A N 1
ATOM 1507 C CA . LEU A 1 193 ? 4.844 -1.262 18.855 1.00 96.00 193 LEU A CA 1
ATOM 1508 C C . LEU A 1 193 ? 5.236 -2.503 18.036 1.00 96.00 193 LEU A C 1
ATOM 1510 O O . LEU A 1 193 ? 6.088 -2.411 17.154 1.00 96.00 193 LEU A O 1
ATOM 1514 N N . ILE A 1 194 ? 4.593 -3.649 18.284 1.00 97.38 194 ILE A N 1
ATOM 1515 C CA . ILE A 1 194 ? 4.864 -4.887 17.535 1.00 97.38 194 ILE A CA 1
ATOM 1516 C C . ILE A 1 194 ? 4.505 -4.706 16.058 1.00 97.38 194 ILE A C 1
ATOM 1518 O O . ILE A 1 194 ? 5.297 -5.040 15.176 1.00 97.38 194 ILE A O 1
ATOM 1522 N N . THR A 1 195 ? 3.334 -4.133 15.784 1.00 96.94 195 THR A N 1
ATOM 1523 C CA . THR A 1 195 ? 2.862 -3.891 14.419 1.00 96.94 195 THR A CA 1
ATOM 1524 C C . THR A 1 195 ? 3.812 -2.972 13.648 1.00 96.94 195 THR A C 1
ATOM 1526 O O . THR A 1 195 ? 4.128 -3.271 12.501 1.00 96.94 195 THR A O 1
ATOM 1529 N N . PHE A 1 196 ? 4.335 -1.914 14.274 1.00 95.38 196 PHE A N 1
ATOM 1530 C CA . PHE A 1 196 ? 5.305 -1.000 13.665 1.00 95.38 196 PHE A CA 1
ATOM 1531 C C . PHE A 1 196 ? 6.558 -1.742 13.174 1.00 95.38 196 PHE A C 1
ATOM 1533 O O . PHE A 1 196 ? 6.985 -1.558 12.032 1.00 95.38 196 PHE A O 1
ATOM 1540 N N . PHE A 1 197 ? 7.125 -2.632 13.997 1.00 96.06 197 PHE A N 1
ATOM 1541 C CA . PHE A 1 197 ? 8.296 -3.422 13.603 1.00 96.06 197 PHE A CA 1
ATOM 1542 C C . PHE A 1 197 ? 7.978 -4.449 12.513 1.00 96.06 197 PHE A C 1
ATOM 1544 O O . PHE A 1 197 ? 8.769 -4.604 11.580 1.00 96.06 197 PHE A O 1
ATOM 1551 N N . LEU A 1 198 ? 6.827 -5.124 12.595 1.00 96.94 198 LEU A N 1
ATOM 1552 C CA . LEU A 1 198 ? 6.402 -6.082 11.571 1.00 96.94 198 LEU A CA 1
ATOM 1553 C C . LEU A 1 198 ? 6.163 -5.397 10.221 1.00 96.94 198 LEU A C 1
ATOM 1555 O O . LEU A 1 198 ? 6.631 -5.896 9.200 1.00 96.94 198 LEU A O 1
ATOM 1559 N N . GLN A 1 199 ? 5.501 -4.237 10.216 1.00 95.38 199 GLN A N 1
ATOM 1560 C CA . GLN A 1 199 ? 5.285 -3.432 9.013 1.00 95.38 199 GLN A CA 1
ATOM 1561 C C . GLN A 1 199 ? 6.612 -2.956 8.422 1.00 95.38 199 GLN A C 1
ATOM 1563 O O . GLN A 1 199 ? 6.845 -3.151 7.232 1.00 95.38 199 GLN A O 1
ATOM 1568 N N . GLY A 1 200 ? 7.512 -2.397 9.239 1.00 92.44 200 GLY A N 1
ATOM 1569 C CA . GLY A 1 200 ? 8.825 -1.940 8.774 1.00 92.44 200 GLY A CA 1
ATOM 1570 C C . GLY A 1 200 ? 9.676 -3.074 8.195 1.00 92.44 200 GLY A C 1
ATOM 1571 O O . GLY A 1 200 ? 10.243 -2.935 7.109 1.00 92.44 200 GLY A O 1
ATOM 1572 N N . GLY A 1 201 ? 9.721 -4.221 8.878 1.00 94.00 201 GLY A N 1
ATOM 1573 C CA . GLY A 1 201 ? 10.440 -5.409 8.418 1.00 94.00 201 GLY A CA 1
ATOM 1574 C C . GLY A 1 201 ? 9.855 -5.994 7.132 1.00 94.00 201 GLY A C 1
ATOM 1575 O O . GLY A 1 201 ? 10.608 -6.300 6.203 1.00 94.00 201 GLY A O 1
ATOM 1576 N N . PHE A 1 202 ? 8.525 -6.105 7.050 1.00 95.00 202 PHE A N 1
ATOM 1577 C CA . PHE A 1 202 ? 7.831 -6.521 5.832 1.00 95.00 202 PHE A CA 1
ATOM 1578 C C . PHE A 1 202 ? 8.136 -5.562 4.684 1.00 95.00 202 PHE A C 1
ATOM 1580 O O . PHE A 1 202 ? 8.631 -6.008 3.655 1.00 95.00 202 PHE A O 1
ATOM 1587 N N . LYS A 1 203 ? 7.915 -4.257 4.876 1.00 92.06 203 LYS A N 1
ATOM 1588 C CA . LYS A 1 203 ? 8.061 -3.237 3.834 1.00 92.06 203 LYS A CA 1
ATOM 1589 C C . LYS A 1 203 ? 9.480 -3.197 3.275 1.00 92.06 203 LYS A C 1
ATOM 1591 O O . LYS A 1 203 ? 9.656 -3.255 2.063 1.00 92.06 203 LYS A O 1
ATOM 1596 N N . ALA A 1 204 ? 10.493 -3.208 4.145 1.00 90.50 204 ALA A N 1
ATOM 1597 C CA . ALA A 1 204 ? 11.892 -3.223 3.723 1.00 90.50 204 ALA A CA 1
ATOM 1598 C C . ALA A 1 204 ? 12.237 -4.455 2.866 1.00 90.50 204 ALA A C 1
ATOM 1600 O O . ALA A 1 204 ? 12.902 -4.328 1.839 1.00 90.50 204 ALA A O 1
ATOM 1601 N N . ASN A 1 205 ? 11.766 -5.645 3.257 1.00 92.81 205 ASN A N 1
ATOM 1602 C CA . ASN A 1 205 ? 12.040 -6.876 2.512 1.00 92.81 205 ASN A CA 1
ATOM 1603 C C . ASN A 1 205 ? 11.217 -6.975 1.225 1.00 92.81 205 ASN A C 1
ATOM 1605 O O . ASN A 1 205 ? 11.756 -7.345 0.183 1.00 92.81 205 ASN A O 1
ATOM 1609 N N . TRP A 1 206 ? 9.925 -6.666 1.302 1.00 94.00 206 TRP A N 1
ATOM 1610 C CA . TRP A 1 206 ? 8.991 -6.733 0.186 1.00 94.00 206 TRP A CA 1
ATOM 1611 C C . TRP A 1 206 ? 9.393 -5.772 -0.927 1.00 94.00 206 TRP A C 1
ATOM 1613 O O . TRP A 1 206 ? 9.482 -6.186 -2.087 1.00 94.00 206 TRP A O 1
ATOM 1623 N N . ASP A 1 207 ? 9.725 -4.528 -0.575 1.00 91.12 207 ASP A N 1
ATOM 1624 C CA . ASP A 1 207 ? 10.098 -3.526 -1.565 1.00 91.12 207 ASP A CA 1
ATOM 1625 C C . ASP A 1 207 ? 11.381 -3.912 -2.298 1.00 91.12 207 ASP A C 1
ATOM 1627 O O . ASP A 1 207 ? 11.434 -3.870 -3.526 1.00 91.12 207 ASP A O 1
ATOM 1631 N N . GLN A 1 208 ? 12.408 -4.338 -1.561 1.00 87.44 208 GLN A N 1
ATOM 1632 C CA . GLN A 1 208 ? 13.711 -4.667 -2.142 1.00 87.44 208 GLN A CA 1
ATOM 1633 C C . GLN A 1 208 ? 13.687 -5.949 -2.976 1.00 87.44 208 GLN A C 1
ATOM 1635 O O . GLN A 1 208 ? 14.255 -5.973 -4.065 1.00 87.44 208 GLN A O 1
ATOM 1640 N N . LYS A 1 209 ? 13.048 -7.011 -2.472 1.00 87.81 209 LYS A N 1
ATOM 1641 C CA . LYS A 1 209 ? 13.142 -8.357 -3.064 1.00 87.81 209 LYS A CA 1
ATOM 1642 C C . LYS A 1 209 ? 12.051 -8.663 -4.078 1.00 87.81 209 LYS A C 1
ATOM 1644 O O . LYS A 1 209 ? 12.193 -9.610 -4.846 1.00 87.81 209 LYS A O 1
ATOM 1649 N N . TYR A 1 210 ? 10.946 -7.924 -4.054 1.00 91.88 210 TYR A N 1
ATOM 1650 C CA . TYR A 1 210 ? 9.826 -8.193 -4.946 1.00 91.88 210 TYR A CA 1
ATOM 1651 C C . TYR A 1 210 ? 9.352 -6.938 -5.666 1.00 91.88 210 TYR A C 1
ATOM 1653 O O . TYR A 1 210 ? 9.386 -6.895 -6.896 1.00 91.88 210 TYR A O 1
ATOM 1661 N N . TRP A 1 211 ? 8.937 -5.905 -4.933 1.00 94.38 211 TRP A N 1
ATOM 1662 C CA . TRP A 1 211 ? 8.264 -4.754 -5.535 1.00 94.38 211 TRP A CA 1
ATOM 1663 C C . TRP A 1 211 ? 9.146 -4.016 -6.544 1.00 94.38 211 TRP A C 1
ATOM 1665 O O . TRP A 1 211 ? 8.735 -3.818 -7.684 1.00 94.38 211 TRP A O 1
ATOM 1675 N N . ASN A 1 212 ? 10.381 -3.679 -6.170 1.00 90.38 212 ASN A N 1
ATOM 1676 C CA . ASN A 1 212 ? 11.321 -2.961 -7.036 1.00 90.38 212 ASN A CA 1
ATOM 1677 C C . ASN A 1 212 ? 11.832 -3.800 -8.213 1.00 90.38 212 ASN A C 1
ATOM 1679 O O . ASN A 1 212 ? 12.366 -3.243 -9.167 1.00 90.38 212 ASN A O 1
ATOM 1683 N N . ILE A 1 213 ? 11.690 -5.125 -8.146 1.00 86.31 213 ILE A N 1
ATOM 1684 C CA . ILE A 1 213 ? 12.133 -6.031 -9.208 1.00 86.31 213 ILE A CA 1
ATOM 1685 C C . ILE A 1 213 ? 11.015 -6.236 -10.228 1.00 86.31 213 ILE A C 1
ATOM 1687 O O . ILE A 1 213 ? 11.259 -6.141 -11.429 1.00 86.31 213 ILE A O 1
ATOM 1691 N N . TYR A 1 214 ? 9.799 -6.515 -9.752 1.00 90.12 214 TYR A N 1
ATOM 1692 C CA . TYR A 1 214 ? 8.704 -6.994 -10.596 1.00 90.12 214 TYR A CA 1
ATOM 1693 C C . TYR A 1 214 ? 7.603 -5.966 -10.854 1.00 90.12 214 TYR A C 1
ATOM 1695 O O . TYR A 1 214 ? 6.800 -6.187 -11.756 1.00 90.12 214 TYR A O 1
ATOM 1703 N N . VAL A 1 215 ? 7.506 -4.895 -10.061 1.00 94.88 215 VAL A N 1
ATOM 1704 C CA . VAL A 1 215 ? 6.341 -3.995 -10.078 1.00 94.88 215 VAL A CA 1
ATOM 1705 C C . VAL A 1 215 ? 6.731 -2.541 -10.313 1.00 94.88 215 VAL A C 1
ATOM 1707 O O . VAL A 1 215 ? 6.288 -1.933 -11.290 1.00 94.88 215 VAL A O 1
ATOM 1710 N N . ALA A 1 216 ? 7.541 -1.960 -9.433 1.00 93.38 216 ALA A N 1
ATOM 1711 C CA . ALA A 1 216 ? 7.900 -0.555 -9.526 1.00 93.38 216 ALA A CA 1
ATOM 1712 C C . ALA A 1 216 ? 8.889 -0.321 -10.679 1.00 93.38 216 ALA A C 1
ATOM 1714 O O . ALA A 1 216 ? 9.874 -1.050 -10.803 1.00 93.38 216 ALA A O 1
ATOM 1715 N N . PRO A 1 217 ? 8.680 0.709 -11.517 1.00 92.06 217 PRO A N 1
ATOM 1716 C CA . PRO A 1 217 ? 9.700 1.115 -12.472 1.00 92.06 217 PRO A CA 1
ATOM 1717 C C . PRO A 1 217 ? 10.923 1.651 -11.720 1.00 92.06 217 PRO A C 1
ATOM 1719 O O . PRO A 1 217 ? 10.790 2.197 -10.627 1.00 92.06 217 PRO A O 1
ATOM 1722 N N . ALA A 1 218 ? 12.108 1.589 -12.325 1.00 88.88 218 ALA A N 1
ATOM 1723 C CA . ALA A 1 218 ? 13.266 2.351 -11.871 1.00 88.88 218 ALA A CA 1
ATOM 1724 C C . ALA A 1 218 ? 12.893 3.824 -11.672 1.00 88.88 218 ALA A C 1
ATOM 1726 O O . ALA A 1 218 ? 12.409 4.492 -12.594 1.00 88.88 218 ALA A O 1
ATOM 1727 N N . HIS A 1 219 ? 13.077 4.308 -10.450 1.00 91.38 219 HIS A N 1
ATOM 1728 C CA . HIS A 1 219 ? 12.632 5.641 -10.062 1.00 91.38 219 HIS A CA 1
ATOM 1729 C C . HIS A 1 219 ? 13.495 6.287 -8.983 1.00 91.38 219 HIS A C 1
ATOM 1731 O O . HIS A 1 219 ? 13.312 7.465 -8.710 1.00 91.38 219 HIS A O 1
ATOM 1737 N N . ASN A 1 220 ? 14.408 5.551 -8.353 1.00 90.00 220 ASN A N 1
ATOM 1738 C CA . ASN A 1 220 ? 15.154 6.043 -7.205 1.00 90.00 220 ASN A CA 1
ATOM 1739 C C . ASN A 1 220 ? 16.583 6.420 -7.576 1.00 90.00 220 ASN A C 1
ATOM 1741 O O . ASN A 1 220 ? 17.288 5.641 -8.212 1.00 90.00 220 ASN A O 1
ATOM 1745 N N . ILE A 1 221 ? 17.003 7.586 -7.093 1.00 89.44 221 ILE A N 1
ATOM 1746 C CA . ILE A 1 221 ? 18.412 7.957 -6.969 1.00 89.44 221 ILE A CA 1
ATOM 1747 C C . ILE A 1 221 ? 18.942 7.290 -5.690 1.00 89.44 221 ILE A C 1
ATOM 1749 O O . ILE A 1 221 ? 18.354 7.465 -4.618 1.00 89.44 221 ILE A O 1
ATOM 1753 N N . GLU A 1 222 ? 20.009 6.495 -5.794 1.00 87.19 222 GLU A N 1
ATOM 1754 C CA . GLU A 1 222 ? 20.484 5.619 -4.710 1.00 87.19 222 GLU A CA 1
ATOM 1755 C C . GLU A 1 222 ? 20.827 6.410 -3.437 1.00 87.19 222 GLU A C 1
ATOM 1757 O O . GLU A 1 222 ? 20.422 6.036 -2.330 1.00 87.19 222 GLU A O 1
ATOM 1762 N N . GLU A 1 223 ? 21.480 7.560 -3.595 1.00 90.38 223 GLU A N 1
ATOM 1763 C CA . GLU A 1 223 ? 21.893 8.457 -2.513 1.00 90.38 223 GLU A CA 1
ATOM 1764 C C . GLU A 1 223 ? 20.694 9.019 -1.737 1.00 90.38 223 GLU A C 1
ATOM 1766 O O . GLU A 1 223 ? 20.778 9.265 -0.530 1.00 90.38 223 GLU A O 1
ATOM 1771 N N . TRP A 1 224 ? 19.553 9.182 -2.409 1.00 92.81 224 TRP A N 1
ATOM 1772 C CA . TRP A 1 224 ? 18.329 9.708 -1.812 1.00 92.81 224 TRP A CA 1
ATOM 1773 C C . TRP A 1 224 ? 17.506 8.661 -1.067 1.00 92.81 224 TRP A C 1
ATOM 1775 O O . TRP A 1 224 ? 16.663 9.039 -0.255 1.00 92.81 224 TRP A O 1
ATOM 1785 N N . ASN A 1 225 ? 17.749 7.362 -1.264 1.00 91.50 225 ASN A N 1
ATOM 1786 C CA . ASN A 1 225 ? 16.953 6.314 -0.614 1.00 91.50 225 ASN A CA 1
ATOM 1787 C C . ASN A 1 225 ? 16.998 6.412 0.916 1.00 91.50 225 ASN A C 1
ATOM 1789 O O . ASN A 1 225 ? 15.960 6.341 1.574 1.00 91.50 225 ASN A O 1
ATOM 1793 N N . LYS A 1 226 ? 18.182 6.655 1.494 1.00 93.75 226 LYS A N 1
ATOM 1794 C CA . LYS A 1 226 ? 18.340 6.825 2.951 1.00 93.75 226 LYS A CA 1
ATOM 1795 C C . LYS A 1 226 ? 17.572 8.046 3.460 1.00 93.75 226 LYS A C 1
ATOM 1797 O O . LYS A 1 226 ? 16.929 7.983 4.505 1.00 93.75 226 LYS A O 1
ATOM 1802 N N . TRP A 1 227 ? 17.590 9.133 2.691 1.00 95.44 227 TRP A N 1
ATOM 1803 C CA . TRP A 1 227 ? 16.873 10.361 3.023 1.00 95.44 227 TRP A CA 1
ATOM 1804 C C . TRP A 1 227 ? 15.358 10.206 2.903 1.00 95.44 227 TRP A C 1
ATOM 1806 O O . TRP A 1 227 ? 14.639 10.708 3.761 1.00 95.44 227 TRP A O 1
ATOM 1816 N N . LYS A 1 228 ? 14.857 9.447 1.921 1.00 94.31 228 LYS A N 1
ATOM 1817 C CA . LYS A 1 228 ? 13.429 9.100 1.834 1.00 94.31 228 LYS A CA 1
ATOM 1818 C C . LYS A 1 228 ? 12.984 8.260 3.028 1.00 94.31 228 LYS A C 1
ATOM 1820 O O . LYS A 1 228 ? 11.937 8.530 3.607 1.00 94.31 228 LYS A O 1
ATOM 1825 N N . VAL A 1 229 ? 13.795 7.299 3.469 1.00 94.06 229 VAL A N 1
ATOM 1826 C CA . VAL A 1 229 ? 13.498 6.552 4.702 1.00 94.06 229 VAL A CA 1
ATOM 1827 C C . VAL A 1 229 ? 13.395 7.493 5.900 1.00 94.06 229 VAL A C 1
ATOM 1829 O O . VAL A 1 229 ? 12.387 7.467 6.607 1.00 94.06 229 VAL A O 1
ATOM 1832 N N . LEU A 1 230 ? 14.390 8.360 6.092 1.00 96.19 230 LEU A N 1
ATOM 1833 C CA . LEU A 1 230 ? 14.464 9.224 7.267 1.00 96.19 230 LEU A CA 1
ATOM 1834 C C . LEU A 1 230 ? 13.417 10.347 7.285 1.00 96.19 230 LEU A C 1
ATOM 1836 O O . LEU A 1 230 ? 12.871 10.643 8.343 1.00 96.19 230 LEU A O 1
ATOM 1840 N N . PHE A 1 231 ? 13.143 10.974 6.140 1.00 97.44 231 PHE A N 1
ATOM 1841 C CA . PHE A 1 231 ? 12.311 12.180 6.062 1.00 97.44 231 PHE A CA 1
ATOM 1842 C C . PHE A 1 231 ? 10.918 11.957 5.479 1.00 97.44 231 PHE A C 1
ATOM 1844 O O . PHE A 1 231 ? 10.066 12.833 5.611 1.00 97.44 231 PHE A O 1
ATOM 1851 N N . VAL A 1 232 ? 10.663 10.807 4.853 1.00 97.56 232 VAL A N 1
ATOM 1852 C CA . VAL A 1 232 ? 9.357 10.492 4.257 1.00 97.56 232 VAL A CA 1
ATOM 1853 C C . VAL A 1 232 ? 8.710 9.326 4.990 1.00 97.56 232 VAL A C 1
ATOM 1855 O O . VAL A 1 232 ? 7.648 9.494 5.586 1.00 97.56 232 VAL A O 1
ATOM 1858 N N . HIS A 1 233 ? 9.356 8.161 5.018 1.00 95.62 233 HIS A N 1
ATOM 1859 C CA . HIS A 1 233 ? 8.744 6.954 5.575 1.00 95.62 233 HIS A CA 1
ATOM 1860 C C . HIS A 1 233 ? 8.618 6.994 7.100 1.00 95.62 233 HIS A C 1
ATOM 1862 O O . HIS A 1 233 ? 7.511 6.815 7.608 1.00 95.62 233 HIS A O 1
ATOM 1868 N N . ILE A 1 234 ? 9.709 7.257 7.833 1.00 95.25 234 ILE A N 1
ATOM 1869 C CA . ILE A 1 234 ? 9.682 7.260 9.306 1.00 95.25 234 ILE A CA 1
ATOM 1870 C C . ILE A 1 234 ? 8.683 8.295 9.846 1.00 95.25 234 ILE A C 1
ATOM 1872 O O . ILE A 1 234 ? 7.830 7.897 10.639 1.00 95.25 234 ILE A O 1
ATOM 1876 N N . PRO A 1 235 ? 8.693 9.576 9.416 1.00 97.25 235 PRO A N 1
ATOM 1877 C CA . PRO A 1 235 ? 7.749 10.562 9.930 1.00 97.25 235 PRO A CA 1
ATOM 1878 C C . PRO A 1 235 ? 6.304 10.219 9.571 1.00 97.25 235 PRO A C 1
ATOM 1880 O O . PRO A 1 235 ? 5.429 10.330 10.426 1.00 97.25 235 PRO A O 1
ATOM 1883 N N . ASN A 1 236 ? 6.051 9.752 8.341 1.00 97.19 236 ASN A N 1
ATOM 1884 C CA . ASN A 1 236 ? 4.716 9.338 7.919 1.00 97.19 236 ASN A CA 1
ATOM 1885 C C . ASN A 1 236 ? 4.180 8.212 8.795 1.00 97.19 236 ASN A C 1
ATOM 1887 O O . ASN A 1 236 ? 3.122 8.374 9.397 1.00 97.19 236 ASN A O 1
ATOM 1891 N N . VAL A 1 237 ? 4.911 7.098 8.902 1.00 94.19 237 VAL A N 1
ATOM 1892 C CA . VAL A 1 237 ? 4.469 5.956 9.710 1.00 94.19 237 VAL A CA 1
ATOM 1893 C C . VAL A 1 237 ? 4.325 6.395 11.159 1.00 94.19 237 VAL A C 1
ATOM 1895 O O . VAL A 1 237 ? 3.280 6.165 11.747 1.00 94.19 237 VAL A O 1
ATOM 1898 N N . PHE A 1 238 ? 5.305 7.101 11.723 1.00 95.44 238 PHE A N 1
ATOM 1899 C CA . PHE A 1 238 ? 5.241 7.547 13.110 1.00 95.44 238 PHE A CA 1
ATOM 1900 C C . PHE A 1 238 ? 3.994 8.395 13.399 1.00 95.44 238 PHE A C 1
ATOM 1902 O O . PHE A 1 238 ? 3.262 8.089 14.338 1.00 95.44 238 PHE A O 1
ATOM 1909 N N . VAL A 1 239 ? 3.704 9.414 12.586 1.00 97.25 239 VAL A N 1
ATOM 1910 C CA . VAL A 1 239 ? 2.567 10.324 12.810 1.00 97.25 239 VAL A CA 1
ATOM 1911 C C . VAL A 1 239 ? 1.230 9.643 12.503 1.00 97.25 239 VAL A C 1
ATOM 1913 O O . VAL A 1 239 ? 0.347 9.615 13.361 1.00 97.25 239 VAL A O 1
ATOM 1916 N N . THR A 1 240 ? 1.079 9.058 11.312 1.00 96.94 240 THR A N 1
ATOM 1917 C CA . THR A 1 240 ? -0.194 8.457 10.864 1.00 96.94 240 THR A CA 1
ATOM 1918 C C . THR A 1 240 ? -0.557 7.204 11.656 1.00 96.94 240 THR A C 1
ATOM 1920 O O . THR A 1 240 ? -1.730 6.943 11.923 1.00 96.94 240 THR A O 1
ATOM 1923 N N . PHE A 1 241 ? 0.432 6.428 12.092 1.00 94.94 241 PHE A N 1
ATOM 1924 C CA . PHE A 1 241 ? 0.174 5.246 12.897 1.00 94.94 241 PHE A CA 1
ATOM 1925 C C . PHE A 1 241 ? -0.071 5.599 14.364 1.00 94.94 241 PHE A C 1
ATOM 1927 O O . PHE A 1 241 ? -0.971 5.028 14.974 1.00 94.94 241 PHE A O 1
ATOM 1934 N N . SER A 1 242 ? 0.624 6.605 14.913 1.00 95.19 242 SER A N 1
ATOM 1935 C CA . SER A 1 242 ? 0.266 7.161 16.228 1.00 95.19 242 SER A CA 1
ATOM 1936 C C . SER A 1 242 ? -1.162 7.698 16.222 1.00 95.19 242 SER A C 1
ATOM 1938 O O . SER A 1 242 ? -1.913 7.438 17.161 1.00 95.19 242 S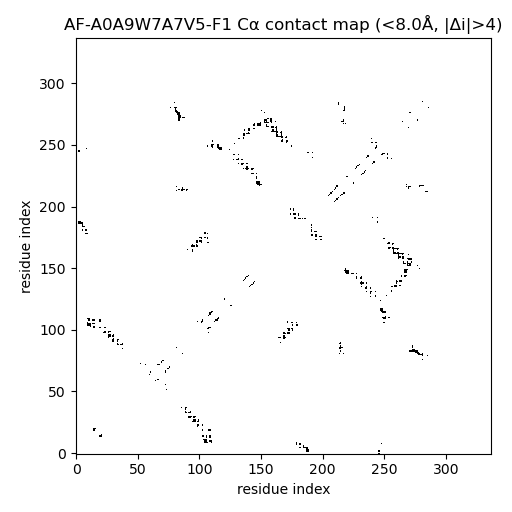ER A O 1
ATOM 1940 N N . TYR A 1 243 ? -1.573 8.376 15.146 1.00 95.06 243 TYR A N 1
ATOM 1941 C CA . TYR A 1 243 ? -2.961 8.778 14.927 1.00 95.06 243 TYR A CA 1
ATOM 1942 C C . TYR A 1 243 ? -3.915 7.575 15.007 1.00 95.06 243 TYR A C 1
ATOM 1944 O O . TYR A 1 243 ? -4.884 7.611 15.765 1.00 95.06 243 TYR A O 1
ATOM 1952 N N . PHE A 1 244 ? -3.624 6.489 14.287 1.00 95.38 244 PHE A N 1
ATOM 1953 C CA . PHE A 1 244 ? -4.461 5.288 14.300 1.00 95.38 244 PHE A CA 1
ATOM 1954 C C . PHE A 1 244 ? -4.521 4.611 15.679 1.00 9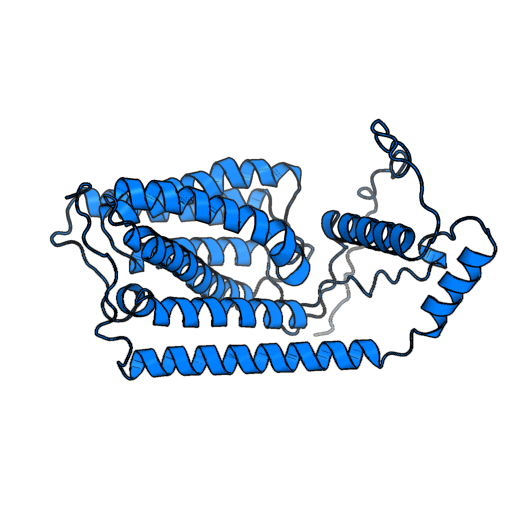5.38 244 PHE A C 1
ATOM 1956 O O . PHE A 1 244 ? -5.607 4.274 16.148 1.00 95.38 244 PHE A O 1
ATOM 1963 N N . ILE A 1 245 ? -3.388 4.466 16.372 1.00 94.44 245 ILE A N 1
ATOM 1964 C CA . ILE A 1 245 ? -3.334 3.916 17.738 1.00 94.44 245 ILE A CA 1
ATOM 1965 C C . ILE A 1 245 ? -4.253 4.716 18.669 1.00 94.44 245 ILE A C 1
ATOM 1967 O O . ILE A 1 245 ? -5.025 4.132 19.436 1.00 94.44 245 ILE A O 1
ATOM 1971 N N . THR A 1 246 ? -4.176 6.043 18.548 1.00 93.06 246 THR A N 1
ATOM 1972 C CA . THR A 1 246 ? -4.871 7.026 19.382 1.00 93.06 246 THR A CA 1
ATOM 1973 C C . THR A 1 246 ? -6.377 7.009 19.108 1.00 93.06 246 THR A C 1
ATOM 1975 O O . THR A 1 246 ? -7.163 6.743 20.014 1.00 93.06 246 THR A O 1
ATOM 1978 N N . PHE A 1 247 ? -6.796 7.245 17.862 1.00 93.38 247 PHE A N 1
ATOM 1979 C CA . PHE A 1 247 ? -8.205 7.465 17.507 1.00 93.38 247 PHE A CA 1
ATOM 1980 C C . PHE A 1 247 ? -8.931 6.225 16.970 1.00 93.38 247 PHE A C 1
ATOM 1982 O O . PHE A 1 247 ? -10.152 6.256 16.851 1.00 93.38 247 PHE A O 1
ATOM 1989 N N . GLY A 1 248 ? -8.217 5.154 16.611 1.00 93.19 248 GLY A N 1
ATOM 1990 C CA . GLY A 1 248 ? -8.802 3.931 16.046 1.00 93.19 248 GLY A CA 1
ATOM 1991 C C . GLY A 1 248 ? -9.469 4.112 14.676 1.00 93.19 248 GLY A C 1
ATOM 1992 O O . GLY A 1 248 ? -10.137 3.199 14.197 1.00 93.19 248 GLY A O 1
ATOM 1993 N N . ASN A 1 249 ? -9.311 5.274 14.033 1.00 95.25 249 ASN A N 1
ATOM 1994 C CA . ASN A 1 249 ? -9.968 5.588 12.767 1.00 95.25 249 ASN A CA 1
ATOM 1995 C C . ASN A 1 249 ? -9.173 4.999 11.589 1.00 95.25 249 ASN A C 1
ATOM 1997 O O . ASN A 1 249 ? -8.250 5.621 11.052 1.00 95.25 249 ASN A O 1
ATOM 2001 N N . ALA A 1 250 ? -9.533 3.770 11.213 1.00 96.31 250 ALA A N 1
ATOM 2002 C CA . ALA A 1 250 ? -8.932 3.034 10.101 1.00 96.31 250 ALA A CA 1
ATOM 2003 C C . ALA A 1 250 ? -9.103 3.752 8.754 1.00 96.31 250 ALA A C 1
ATOM 2005 O O . ALA A 1 250 ? -8.177 3.767 7.947 1.00 96.31 250 ALA A O 1
ATOM 2006 N N . THR A 1 251 ? -10.246 4.402 8.522 1.00 96.75 251 THR A N 1
ATOM 2007 C CA . THR A 1 251 ? -10.534 5.119 7.270 1.00 96.75 251 THR A CA 1
ATOM 2008 C C . THR A 1 251 ? -9.541 6.246 7.021 1.00 96.75 251 THR A C 1
ATOM 2010 O O . THR A 1 251 ? -8.986 6.343 5.929 1.00 96.75 251 THR A O 1
ATOM 2013 N N . LEU A 1 252 ? -9.279 7.086 8.025 1.00 96.50 252 LEU A N 1
ATOM 2014 C CA . LEU A 1 252 ? -8.347 8.208 7.895 1.00 96.50 252 LEU A CA 1
ATOM 2015 C C . LEU A 1 252 ? -6.889 7.739 7.827 1.00 96.50 252 LEU A C 1
ATOM 2017 O O . LEU A 1 252 ? -6.092 8.318 7.085 1.00 96.50 252 LEU A O 1
ATOM 2021 N N . TYR A 1 253 ? -6.550 6.643 8.511 1.00 97.25 253 TYR A N 1
ATOM 2022 C CA . TYR A 1 253 ? -5.264 5.980 8.308 1.00 97.25 253 TYR A CA 1
ATOM 2023 C C . TYR A 1 253 ? -5.096 5.511 6.853 1.00 97.25 253 TYR A C 1
ATOM 2025 O O . TYR A 1 253 ? -4.130 5.894 6.194 1.00 97.25 253 TYR A O 1
ATOM 2033 N N . CYS A 1 254 ? -6.066 4.775 6.306 1.00 97.94 254 CYS A N 1
ATOM 2034 C CA . CYS A 1 254 ? -6.043 4.339 4.909 1.00 97.94 254 CYS A CA 1
ATOM 2035 C C . CYS A 1 254 ? -6.001 5.520 3.934 1.00 97.94 254 CYS A C 1
ATOM 2037 O O . CYS A 1 254 ? -5.223 5.500 2.980 1.00 97.94 254 CYS A O 1
ATOM 2039 N N . ALA A 1 255 ? -6.774 6.579 4.181 1.00 98.25 255 ALA A N 1
ATOM 2040 C CA . ALA A 1 255 ? -6.795 7.769 3.333 1.00 98.25 255 ALA A CA 1
ATOM 2041 C C . ALA A 1 255 ? -5.426 8.466 3.273 1.00 98.25 255 ALA A C 1
ATOM 2043 O O . ALA A 1 255 ? -4.981 8.856 2.194 1.00 98.25 255 ALA A O 1
ATOM 2044 N N . THR A 1 256 ? -4.732 8.586 4.409 1.00 98.25 256 THR A N 1
ATOM 2045 C CA . THR A 1 256 ? -3.397 9.207 4.461 1.00 98.25 256 THR A CA 1
ATOM 2046 C C . THR A 1 256 ? -2.341 8.364 3.744 1.00 98.25 256 THR A C 1
ATOM 2048 O O . THR A 1 256 ? -1.585 8.915 2.943 1.00 98.25 256 THR A O 1
ATOM 2051 N N . GLN A 1 257 ? -2.337 7.036 3.914 1.00 98.19 257 GLN A N 1
ATOM 2052 C CA . GLN A 1 257 ? -1.438 6.158 3.144 1.00 98.19 257 GLN A CA 1
ATOM 2053 C C . GLN A 1 257 ? -1.761 6.165 1.643 1.00 98.19 257 GLN A C 1
ATOM 2055 O O . GLN A 1 257 ? -0.864 6.178 0.802 1.00 98.19 257 GLN A O 1
ATOM 2060 N N . THR A 1 258 ? -3.045 6.223 1.292 1.00 98.69 258 THR A N 1
ATOM 2061 C CA . THR A 1 258 ? -3.486 6.320 -0.104 1.00 98.69 258 THR A CA 1
ATOM 2062 C C . THR A 1 258 ? -3.003 7.610 -0.744 1.00 98.69 258 THR A C 1
ATOM 2064 O O . THR A 1 258 ? -2.447 7.590 -1.839 1.00 98.69 258 THR A O 1
ATOM 2067 N N . LEU A 1 259 ? -3.130 8.738 -0.044 1.00 98.69 259 LEU A N 1
ATOM 2068 C CA . LEU A 1 259 ? -2.618 10.018 -0.522 1.00 98.69 259 LEU A CA 1
ATOM 2069 C C . LEU A 1 259 ? -1.089 10.007 -0.689 1.00 98.69 259 LEU A C 1
ATOM 2071 O O . LEU A 1 259 ? -0.574 10.603 -1.640 1.00 98.69 259 LEU A O 1
ATOM 2075 N N . ALA A 1 260 ? -0.370 9.329 0.207 1.00 98.50 260 ALA A N 1
ATOM 2076 C CA . ALA A 1 260 ? 1.074 9.145 0.103 1.00 98.50 260 ALA A CA 1
ATOM 2077 C C . ALA A 1 260 ? 1.450 8.390 -1.181 1.00 98.50 260 ALA A C 1
ATOM 2079 O O . ALA A 1 260 ? 2.312 8.843 -1.938 1.00 98.50 260 ALA A O 1
ATOM 2080 N N . LEU A 1 261 ? 0.752 7.289 -1.466 1.00 98.25 261 LEU A N 1
ATOM 2081 C CA . LEU A 1 261 ? 1.042 6.442 -2.622 1.00 98.25 261 LEU A CA 1
ATOM 2082 C C . LEU A 1 261 ? 0.582 7.056 -3.945 1.00 98.25 261 LEU A C 1
ATOM 2084 O O . LEU A 1 261 ? 1.262 6.909 -4.960 1.00 98.25 261 LEU A O 1
ATOM 2088 N N . VAL A 1 262 ? -0.510 7.823 -3.955 1.00 98.75 262 VAL A N 1
ATOM 2089 C CA . VAL A 1 262 ? -0.877 8.660 -5.111 1.00 98.75 262 VAL A CA 1
ATOM 2090 C C . VAL A 1 262 ? 0.227 9.675 -5.416 1.00 98.75 262 VAL A C 1
ATOM 2092 O O . VAL A 1 262 ? 0.586 9.851 -6.583 1.00 98.75 262 VAL A O 1
ATOM 2095 N N . GLY A 1 263 ? 0.799 10.304 -4.384 1.00 98.31 263 GLY A N 1
ATOM 2096 C CA . GLY A 1 263 ? 1.942 11.203 -4.532 1.00 98.31 263 GLY A CA 1
ATOM 2097 C C . GLY A 1 263 ? 3.147 10.485 -5.137 1.00 98.31 263 GLY A C 1
ATOM 2098 O O . GLY A 1 263 ? 3.598 10.844 -6.227 1.00 98.31 263 GLY A O 1
ATOM 2099 N N . SER A 1 264 ? 3.633 9.422 -4.487 1.00 97.69 264 SER A N 1
ATOM 2100 C CA . SER A 1 264 ? 4.839 8.716 -4.939 1.00 97.69 264 SER A CA 1
ATOM 2101 C C . SER A 1 264 ? 4.716 8.207 -6.373 1.00 97.69 264 SER A C 1
ATOM 2103 O O . SER A 1 264 ? 5.581 8.498 -7.200 1.00 97.69 264 SER A O 1
ATOM 2105 N N . THR A 1 265 ? 3.624 7.519 -6.701 1.00 97.94 265 THR A N 1
ATOM 2106 C CA . THR A 1 265 ? 3.395 6.924 -8.028 1.00 97.94 265 THR A CA 1
ATOM 2107 C C . THR A 1 265 ? 3.243 7.975 -9.128 1.00 97.94 265 THR A C 1
ATOM 2109 O O . THR A 1 265 ? 3.713 7.758 -10.252 1.00 97.94 265 THR A O 1
ATOM 2112 N N . SER A 1 266 ? 2.676 9.144 -8.808 1.00 98.31 266 SER A N 1
ATOM 2113 C CA . SER A 1 266 ? 2.614 10.293 -9.720 1.00 98.31 266 SER A CA 1
ATOM 2114 C C . SER A 1 266 ? 4.006 10.801 -10.088 1.00 98.31 266 SER A C 1
ATOM 2116 O O . SER A 1 266 ? 4.299 10.988 -11.271 1.00 98.31 266 SER A O 1
ATOM 2118 N N . PHE A 1 267 ? 4.899 10.962 -9.112 1.00 97.62 267 PHE A N 1
ATOM 2119 C CA . PHE A 1 267 ? 6.259 11.454 -9.369 1.00 97.62 267 PHE A CA 1
ATOM 2120 C C . PHE A 1 267 ? 7.206 10.384 -9.919 1.00 97.62 267 PHE A C 1
ATOM 2122 O O . PHE A 1 267 ? 8.096 10.702 -10.705 1.00 97.62 267 PHE A O 1
ATOM 2129 N N . MET A 1 268 ? 6.966 9.109 -9.604 1.00 95.88 268 MET A N 1
ATOM 2130 C CA . MET A 1 268 ? 7.616 7.973 -10.274 1.00 95.88 268 MET A CA 1
ATOM 2131 C C . MET A 1 268 ? 7.241 7.883 -11.757 1.00 95.88 268 MET A C 1
ATOM 2133 O O . MET A 1 268 ? 7.959 7.246 -12.539 1.00 95.88 268 MET A O 1
ATOM 2137 N N . ARG A 1 269 ? 6.123 8.521 -12.136 1.00 96.12 269 ARG A N 1
ATOM 2138 C CA . ARG A 1 269 ? 5.498 8.439 -13.458 1.00 96.12 269 ARG A CA 1
ATOM 2139 C C . ARG A 1 269 ? 5.275 6.982 -13.832 1.00 96.12 269 ARG A C 1
ATOM 2141 O O . ARG A 1 269 ? 5.848 6.484 -14.804 1.00 96.12 269 ARG A O 1
ATOM 2148 N N . PHE A 1 270 ? 4.529 6.290 -12.970 1.00 95.50 270 PHE A N 1
ATOM 2149 C CA . PHE A 1 270 ? 4.221 4.875 -13.144 1.00 95.50 270 PHE A CA 1
ATOM 2150 C C . PHE A 1 270 ? 3.654 4.652 -14.549 1.00 95.50 270 PHE A C 1
ATOM 2152 O O . PHE A 1 270 ? 2.755 5.399 -14.911 1.00 95.50 270 PHE A O 1
ATOM 2159 N N . PRO A 1 271 ? 4.166 3.709 -15.355 1.00 94.50 271 PRO A N 1
ATOM 2160 C CA . PRO A 1 271 ? 3.734 3.553 -16.740 1.00 94.50 271 PRO A CA 1
ATOM 2161 C C . PRO A 1 271 ? 2.338 2.931 -16.844 1.00 94.50 271 PRO A C 1
ATOM 2163 O O . PRO A 1 271 ? 1.907 2.165 -15.979 1.00 94.50 271 PRO A O 1
ATOM 2166 N N . SER A 1 272 ? 1.635 3.231 -17.938 1.00 95.94 272 SER A N 1
ATOM 2167 C CA . SER A 1 272 ? 0.353 2.595 -18.247 1.00 95.94 272 SER A CA 1
ATOM 2168 C C . SER A 1 272 ? 0.545 1.093 -18.496 1.00 95.94 272 SER A C 1
ATOM 2170 O O . SER A 1 272 ? 1.620 0.688 -18.947 1.00 95.94 272 SER A O 1
ATOM 2172 N N . PRO A 1 273 ? -0.480 0.250 -18.271 1.00 94.00 273 PRO A N 1
ATOM 2173 C CA . PRO A 1 273 ? -0.363 -1.200 -18.467 1.00 94.00 273 PRO A CA 1
ATOM 2174 C C . PRO A 1 273 ? -0.025 -1.596 -19.911 1.00 94.00 273 PRO A C 1
ATOM 2176 O O . PRO A 1 273 ? 0.495 -2.679 -20.145 1.00 94.00 273 PRO A O 1
ATOM 2179 N N . SER A 1 274 ? -0.302 -0.720 -20.880 1.00 93.44 274 SER A N 1
ATOM 2180 C CA . SER A 1 274 ? 0.002 -0.908 -22.302 1.00 93.44 274 SER A CA 1
ATOM 2181 C C . SER A 1 274 ? 1.258 -0.157 -22.763 1.00 93.44 274 SER A C 1
ATOM 2183 O O . SER A 1 274 ? 1.493 -0.026 -23.966 1.00 93.44 274 SER A O 1
ATOM 2185 N N . SER A 1 275 ? 2.020 0.425 -21.837 1.00 90.75 275 SER A N 1
ATOM 2186 C CA . SER A 1 275 ? 3.212 1.195 -22.169 1.00 90.75 275 SER A CA 1
ATOM 2187 C C . SER A 1 275 ? 4.288 0.288 -22.757 1.00 90.75 275 SER A C 1
ATOM 2189 O O . SER A 1 275 ? 4.624 -0.741 -22.179 1.00 90.75 275 SER A O 1
ATOM 2191 N N . LYS A 1 276 ? 4.884 0.723 -23.870 1.00 86.38 276 LYS A N 1
ATOM 2192 C CA . LYS A 1 276 ? 6.084 0.104 -24.454 1.00 86.38 276 LYS A CA 1
ATOM 2193 C C . LYS A 1 276 ? 7.377 0.634 -23.830 1.00 86.38 276 LYS A C 1
ATOM 2195 O O . LYS A 1 276 ? 8.449 0.447 -24.390 1.00 86.38 276 LYS A O 1
ATOM 2200 N N . TYR A 1 277 ? 7.276 1.376 -22.728 1.00 80.12 277 TYR A N 1
ATOM 2201 C CA . TYR A 1 277 ? 8.440 1.925 -22.054 1.00 80.12 277 TYR A CA 1
ATOM 2202 C C . TYR A 1 277 ? 9.339 0.803 -21.541 1.00 80.12 277 TYR A C 1
ATOM 2204 O O . TYR A 1 277 ? 8.921 -0.009 -20.719 1.00 80.12 277 TYR A O 1
ATOM 2212 N N . THR A 1 278 ? 10.589 0.828 -21.983 1.00 68.31 278 THR A N 1
ATOM 2213 C CA . THR A 1 278 ? 11.642 -0.082 -21.551 1.00 68.31 278 THR A CA 1
ATOM 2214 C C . THR A 1 278 ? 12.612 0.689 -20.664 1.00 68.31 278 THR A C 1
ATOM 2216 O O . THR A 1 278 ? 13.155 1.715 -21.072 1.00 68.31 278 THR A O 1
ATOM 2219 N N . ASN A 1 279 ? 12.807 0.225 -19.433 1.00 67.00 279 ASN A N 1
ATOM 2220 C CA . ASN A 1 279 ? 13.748 0.845 -18.497 1.00 67.00 279 ASN A CA 1
ATOM 2221 C C . ASN A 1 279 ? 15.194 0.468 -18.850 1.00 67.00 279 ASN A C 1
ATOM 2223 O O . ASN A 1 279 ? 15.415 -0.683 -19.236 1.00 67.00 279 ASN A O 1
ATOM 2227 N N . PRO A 1 280 ? 16.189 1.346 -18.622 1.00 63.25 280 PRO A N 1
ATOM 2228 C CA . PRO A 1 280 ? 17.533 0.865 -18.317 1.00 63.25 280 PRO A CA 1
ATOM 2229 C C . PRO A 1 280 ? 17.475 -0.047 -17.072 1.00 63.25 280 PRO A C 1
ATOM 2231 O O . PRO A 1 280 ? 16.731 0.260 -16.132 1.00 63.25 280 PRO A O 1
ATOM 2234 N N . PRO A 1 281 ? 18.200 -1.180 -17.054 1.00 60.50 281 PRO A N 1
ATOM 2235 C CA . PRO A 1 281 ? 18.141 -2.128 -15.946 1.00 60.50 281 PRO A CA 1
ATOM 2236 C C . PRO A 1 281 ? 18.596 -1.462 -14.643 1.00 60.50 281 PRO A C 1
ATOM 2238 O O . PRO A 1 281 ? 19.598 -0.744 -14.610 1.00 60.50 281 PRO A O 1
ATOM 2241 N N . LEU A 1 282 ? 17.863 -1.696 -13.551 1.00 61.88 282 LEU A N 1
ATOM 2242 C CA . LEU A 1 282 ? 18.301 -1.274 -12.223 1.00 61.88 282 LEU A CA 1
ATOM 2243 C C . LEU A 1 282 ? 19.568 -2.034 -11.838 1.00 61.88 282 LEU A C 1
ATOM 2245 O O . LEU A 1 282 ? 19.680 -3.233 -12.085 1.00 61.88 282 LEU A O 1
ATOM 2249 N N . ARG A 1 283 ? 20.479 -1.372 -11.122 1.00 61.78 283 ARG A N 1
ATOM 2250 C CA . ARG A 1 283 ? 21.668 -2.025 -10.561 1.00 61.78 283 ARG A CA 1
ATOM 2251 C C . ARG A 1 283 ? 21.318 -3.274 -9.744 1.00 61.78 283 ARG A C 1
ATOM 2253 O O . ARG A 1 283 ? 21.961 -4.298 -9.910 1.00 61.78 283 ARG A O 1
ATOM 2260 N N . SER A 1 284 ? 20.260 -3.226 -8.933 1.00 56.25 284 SER A N 1
ATOM 2261 C CA . SER A 1 284 ? 19.794 -4.384 -8.155 1.00 56.25 284 SER A CA 1
ATOM 2262 C C . SER A 1 284 ? 19.288 -5.537 -9.027 1.00 56.25 284 SER A C 1
ATOM 2264 O O . SER A 1 284 ? 19.422 -6.698 -8.645 1.00 56.25 284 SER A O 1
ATOM 2266 N N . GLN A 1 285 ? 18.721 -5.238 -10.201 1.00 61.31 285 GLN A N 1
ATOM 2267 C CA . GLN A 1 285 ? 18.343 -6.260 -11.176 1.00 61.31 285 GLN A CA 1
ATOM 2268 C C . GLN A 1 285 ? 19.605 -6.903 -11.755 1.00 61.31 285 GLN A C 1
ATOM 2270 O O . GLN A 1 285 ? 19.707 -8.123 -11.735 1.00 61.31 285 GLN A O 1
ATOM 2275 N N . VAL A 1 286 ? 20.600 -6.101 -12.150 1.00 63.75 286 VAL A N 1
ATOM 2276 C CA . VAL A 1 286 ? 21.905 -6.600 -12.623 1.00 63.75 286 VAL A CA 1
ATOM 2277 C C . VAL A 1 286 ? 22.593 -7.467 -11.561 1.00 63.75 286 VAL A C 1
ATOM 2279 O O . VAL A 1 286 ? 23.028 -8.573 -11.862 1.00 63.75 286 VAL A O 1
ATOM 2282 N N . GLU A 1 287 ? 22.637 -7.019 -10.306 1.00 62.50 287 GLU A N 1
ATOM 2283 C CA . GLU A 1 287 ? 23.250 -7.765 -9.198 1.00 62.50 287 GLU A CA 1
ATOM 2284 C C . GLU A 1 287 ? 22.532 -9.096 -8.928 1.00 62.50 287 GLU A C 1
ATOM 2286 O O . GLU A 1 287 ? 23.194 -10.124 -8.797 1.00 62.50 287 GLU A O 1
ATOM 2291 N N . THR A 1 288 ? 21.193 -9.107 -8.929 1.00 62.12 288 THR A N 1
ATOM 2292 C CA . THR A 1 288 ? 20.400 -10.341 -8.762 1.00 62.12 288 THR A CA 1
ATOM 2293 C C . THR A 1 288 ? 20.675 -11.335 -9.890 1.00 62.12 288 THR A C 1
ATOM 2295 O O . THR A 1 288 ? 20.778 -12.537 -9.647 1.00 62.12 288 THR A O 1
ATOM 2298 N N . ILE A 1 289 ? 20.824 -10.846 -11.123 1.00 61.47 289 ILE A N 1
ATOM 2299 C CA . ILE A 1 289 ? 21.145 -11.677 -12.289 1.00 61.47 289 ILE A CA 1
ATOM 2300 C C . ILE A 1 289 ? 22.541 -12.281 -12.139 1.00 61.47 289 ILE A C 1
ATOM 2302 O O . ILE A 1 289 ? 22.708 -13.490 -12.300 1.00 61.47 289 ILE A O 1
ATOM 2306 N N . CYS A 1 290 ? 23.538 -11.468 -11.783 1.00 62.12 290 CYS A N 1
ATOM 2307 C CA . CYS A 1 290 ? 24.891 -11.956 -11.532 1.00 62.12 290 CYS A CA 1
ATOM 2308 C C . CYS A 1 290 ? 24.911 -13.014 -10.416 1.00 62.12 290 CYS A C 1
ATOM 2310 O O . CYS A 1 290 ? 25.597 -14.031 -10.544 1.00 62.12 290 CYS A O 1
ATOM 2312 N N . GLU A 1 291 ? 24.130 -12.816 -9.350 1.00 65.75 291 GLU A N 1
ATOM 2313 C CA . GLU A 1 291 ? 24.011 -13.779 -8.254 1.00 65.75 291 GLU A CA 1
ATOM 2314 C C . GLU A 1 291 ? 23.343 -15.086 -8.713 1.00 65.75 291 GLU A C 1
ATOM 2316 O O . GLU A 1 291 ? 23.894 -16.164 -8.483 1.00 65.75 291 GLU A O 1
ATOM 2321 N N . GLN A 1 292 ? 22.221 -15.025 -9.436 1.00 62.09 292 GLN A N 1
ATOM 2322 C CA . GLN A 1 292 ? 21.541 -16.213 -9.974 1.00 62.09 292 GLN A CA 1
ATOM 2323 C C . GLN A 1 292 ? 22.418 -16.996 -10.961 1.00 62.09 292 GLN A C 1
ATOM 2325 O O . GLN A 1 292 ? 22.482 -18.230 -10.890 1.00 62.09 292 GLN A O 1
ATOM 2330 N N . ALA A 1 293 ? 23.148 -16.295 -11.831 1.00 61.88 293 ALA A N 1
ATOM 2331 C CA . ALA A 1 293 ? 24.122 -16.904 -12.732 1.00 61.88 293 ALA A CA 1
ATOM 2332 C C . ALA A 1 293 ? 25.247 -17.605 -11.945 1.00 61.88 293 ALA A C 1
ATOM 2334 O O . ALA A 1 293 ? 25.636 -18.730 -12.268 1.00 61.88 293 ALA A O 1
ATOM 2335 N N . SER A 1 294 ? 25.726 -16.988 -10.858 1.00 59.44 294 SER A N 1
ATOM 2336 C CA . SER A 1 294 ? 26.760 -17.575 -9.996 1.00 59.44 294 SER A CA 1
ATOM 2337 C C . SER A 1 294 ? 26.277 -18.800 -9.203 1.00 59.44 294 SER A C 1
ATOM 2339 O O . SER A 1 294 ? 27.015 -19.778 -9.078 1.00 59.44 294 SER A O 1
ATOM 2341 N N . LEU A 1 295 ? 25.029 -18.802 -8.721 1.00 53.97 295 LEU A N 1
ATOM 2342 C CA . LEU A 1 295 ? 24.442 -19.928 -7.987 1.00 53.97 295 LEU A CA 1
ATOM 2343 C C . LEU A 1 295 ? 24.186 -21.127 -8.906 1.00 53.97 295 LEU A C 1
ATOM 2345 O O . LEU A 1 295 ? 24.502 -22.258 -8.541 1.00 53.97 295 LEU A O 1
ATOM 2349 N N . THR A 1 296 ? 23.705 -20.891 -10.127 1.00 55.94 296 THR A N 1
ATOM 2350 C CA . THR A 1 296 ? 23.522 -21.950 -11.137 1.00 55.94 296 THR A CA 1
ATOM 2351 C C . THR A 1 296 ? 24.852 -22.654 -11.462 1.00 55.94 296 THR A C 1
ATOM 2353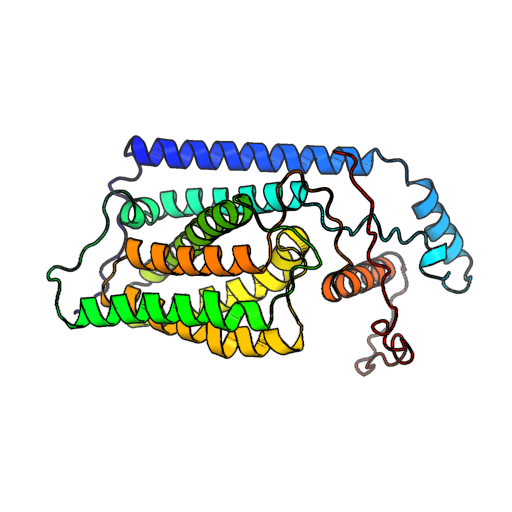 O O . THR A 1 296 ? 24.891 -23.867 -11.685 1.00 55.94 296 THR A O 1
ATOM 2356 N N . ARG A 1 297 ? 25.977 -21.930 -11.384 1.00 53.53 297 ARG A N 1
ATOM 2357 C CA . ARG A 1 297 ? 27.338 -22.476 -11.527 1.00 53.53 297 ARG A CA 1
ATOM 2358 C C . ARG A 1 297 ? 27.739 -23.416 -10.385 1.00 53.53 297 ARG A C 1
ATOM 2360 O O . ARG A 1 297 ? 28.353 -24.449 -10.633 1.00 53.53 297 ARG A O 1
ATOM 2367 N N . LEU A 1 298 ? 27.390 -23.067 -9.144 1.00 51.56 298 LEU A N 1
ATOM 2368 C CA . LEU A 1 298 ? 27.725 -23.861 -7.953 1.00 51.56 298 LEU A CA 1
ATOM 2369 C C . LEU A 1 298 ? 26.938 -25.174 -7.876 1.00 51.56 298 LEU A C 1
ATOM 2371 O O . LEU A 1 298 ? 27.447 -26.149 -7.333 1.00 51.56 298 LEU A O 1
ATOM 2375 N N . TYR A 1 299 ? 25.724 -25.212 -8.431 1.00 51.47 299 TYR A N 1
ATOM 2376 C CA . TYR A 1 299 ? 24.889 -26.417 -8.430 1.00 51.47 299 TYR A CA 1
ATOM 2377 C C . TYR A 1 299 ? 25.068 -27.309 -9.670 1.00 51.47 299 TYR A C 1
ATOM 2379 O O . TYR A 1 299 ? 24.782 -28.501 -9.585 1.00 51.47 299 TYR A O 1
ATOM 2387 N N . SER A 1 300 ? 25.558 -26.782 -10.801 1.00 49.38 300 SER A N 1
ATOM 2388 C CA . SER A 1 300 ? 25.855 -27.589 -12.005 1.00 49.38 300 SER A CA 1
ATOM 2389 C C . SER A 1 300 ? 27.266 -28.189 -12.008 1.00 49.38 300 SER A C 1
ATOM 2391 O O . SER A 1 300 ? 27.499 -29.225 -12.631 1.00 49.38 300 SER A O 1
ATOM 2393 N N . GLY A 1 301 ? 28.208 -27.599 -11.268 1.00 43.75 301 GLY A N 1
ATOM 2394 C CA . GLY A 1 301 ? 29.529 -28.174 -11.042 1.00 43.75 301 GLY A CA 1
ATOM 2395 C C . GLY A 1 301 ? 29.517 -29.153 -9.871 1.00 43.75 301 GLY A C 1
ATOM 2396 O O . GLY A 1 301 ? 29.552 -28.737 -8.718 1.00 43.75 301 GLY A O 1
ATOM 2397 N N . SER A 1 302 ? 29.539 -30.458 -10.150 1.00 43.88 302 SER A N 1
ATOM 2398 C CA . SER A 1 302 ? 29.831 -31.511 -9.162 1.00 43.88 302 SER A CA 1
ATOM 2399 C C . SER A 1 302 ? 31.299 -31.467 -8.713 1.00 43.88 302 SER A C 1
ATOM 2401 O O . SER A 1 302 ? 32.041 -32.432 -8.881 1.00 43.88 302 SER A O 1
ATOM 2403 N N . THR A 1 303 ? 31.727 -30.347 -8.135 1.00 43.66 303 THR A N 1
ATOM 2404 C CA . THR A 1 303 ? 33.031 -30.224 -7.490 1.00 43.66 303 THR A CA 1
ATOM 2405 C C . THR A 1 303 ? 32.844 -29.540 -6.148 1.00 43.66 303 THR A C 1
ATOM 2407 O O . THR A 1 303 ? 32.697 -28.324 -6.051 1.00 43.66 303 THR A O 1
ATOM 2410 N N . ILE A 1 304 ? 32.841 -30.361 -5.098 1.00 43.12 304 ILE A N 1
ATOM 2411 C CA . ILE A 1 304 ? 32.927 -29.938 -3.702 1.00 43.12 304 ILE A CA 1
ATOM 2412 C C . ILE A 1 304 ? 34.198 -29.091 -3.558 1.00 43.12 304 ILE A C 1
ATOM 2414 O O . ILE A 1 304 ? 35.304 -29.629 -3.605 1.00 43.12 304 ILE A O 1
ATOM 2418 N N . PHE A 1 305 ? 34.052 -27.778 -3.384 1.00 38.47 305 PHE A N 1
ATOM 2419 C CA . PHE A 1 305 ? 35.154 -26.901 -2.997 1.00 38.47 305 PHE A CA 1
ATOM 2420 C C . PHE A 1 305 ? 34.943 -26.353 -1.588 1.00 38.47 305 PHE A C 1
ATOM 2422 O O . PHE A 1 305 ? 33.856 -25.933 -1.197 1.00 38.47 305 PHE A O 1
ATOM 2429 N N . PHE A 1 306 ? 36.033 -26.403 -0.828 1.00 38.12 306 PHE A N 1
ATOM 2430 C CA . PHE A 1 306 ? 36.154 -25.962 0.551 1.00 38.12 306 PHE A CA 1
ATOM 2431 C C . PHE A 1 306 ? 35.874 -24.459 0.692 1.00 38.12 306 PHE A C 1
ATOM 2433 O O . PHE A 1 306 ? 36.364 -23.639 -0.083 1.00 38.12 306 PHE A O 1
ATOM 2440 N N . PHE A 1 307 ? 35.113 -24.111 1.730 1.00 31.56 307 PHE A N 1
ATOM 2441 C CA . PHE A 1 307 ? 34.856 -22.743 2.176 1.00 31.56 307 PHE A CA 1
ATOM 2442 C C . PHE A 1 307 ? 36.177 -21.983 2.406 1.00 31.56 307 PHE A C 1
ATOM 2444 O O . PHE A 1 307 ? 36.986 -22.394 3.237 1.00 31.56 307 PHE A O 1
ATOM 2451 N N . ASN A 1 308 ? 36.371 -20.851 1.722 1.00 34.06 308 ASN A N 1
ATOM 2452 C CA . ASN A 1 308 ? 37.407 -19.866 2.047 1.00 34.06 308 ASN A CA 1
ATOM 2453 C C . ASN A 1 308 ? 36.740 -18.636 2.702 1.00 34.06 308 ASN A C 1
ATOM 2455 O O . ASN A 1 308 ? 36.141 -17.822 1.994 1.00 34.06 308 ASN A O 1
ATOM 2459 N N . PRO A 1 309 ? 36.786 -18.483 4.039 1.00 34.75 309 PRO A N 1
ATOM 2460 C CA . PRO A 1 309 ? 36.010 -17.482 4.768 1.00 34.75 309 PRO A CA 1
ATOM 2461 C C . PRO A 1 309 ? 36.738 -16.125 4.843 1.00 34.75 309 PRO A C 1
ATOM 2463 O O . PRO A 1 309 ? 36.944 -15.588 5.929 1.00 34.75 309 PRO A O 1
ATOM 2466 N N . GLY A 1 310 ? 37.155 -15.562 3.701 1.00 42.06 310 GLY A N 1
ATOM 2467 C CA . GLY A 1 310 ? 37.924 -14.305 3.706 1.00 42.06 310 GLY A CA 1
ATOM 2468 C C . GLY A 1 310 ? 37.991 -13.479 2.416 1.00 42.06 310 GLY A C 1
ATOM 2469 O O . GLY A 1 310 ? 38.619 -12.423 2.417 1.00 42.06 310 GLY A O 1
ATOM 2470 N N . GLY A 1 311 ? 37.361 -13.895 1.315 1.00 34.91 311 GLY A N 1
ATOM 2471 C CA . GLY A 1 311 ? 37.465 -13.181 0.037 1.00 34.91 311 GLY A CA 1
ATOM 2472 C C . GLY A 1 311 ? 36.393 -12.107 -0.159 1.00 34.91 311 GLY A C 1
ATOM 2473 O O . GLY A 1 311 ? 35.302 -12.412 -0.628 1.00 34.91 311 GLY A O 1
ATOM 2474 N N . LYS A 1 312 ? 36.706 -10.835 0.123 1.00 43.41 312 LYS A N 1
ATOM 2475 C CA . LYS A 1 312 ? 36.049 -9.707 -0.567 1.00 43.41 312 LYS A CA 1
ATOM 2476 C C . LYS A 1 312 ? 36.374 -9.846 -2.052 1.00 43.41 312 LYS A C 1
ATOM 2478 O O . LYS A 1 312 ? 37.555 -9.918 -2.353 1.00 43.41 312 LYS A O 1
ATOM 2483 N N . TYR A 1 313 ? 35.385 -9.870 -2.944 1.00 38.62 313 TYR A N 1
ATOM 2484 C CA . TYR A 1 313 ? 35.590 -9.840 -4.398 1.00 38.62 313 TYR A CA 1
ATOM 2485 C C . TYR A 1 313 ? 36.049 -8.439 -4.849 1.00 38.62 313 TYR A C 1
ATOM 2487 O O . TYR A 1 313 ? 35.223 -7.525 -4.846 1.00 38.62 313 TYR A O 1
ATOM 2495 N N . PRO A 1 314 ? 37.311 -8.224 -5.269 1.00 37.94 314 PRO A N 1
ATOM 2496 C CA . PRO A 1 314 ? 37.763 -6.956 -5.823 1.00 37.94 314 PRO A CA 1
ATOM 2497 C C . PRO A 1 314 ? 38.135 -7.198 -7.292 1.00 37.94 314 PRO A C 1
ATOM 2499 O O . PRO A 1 314 ? 39.206 -7.727 -7.576 1.00 37.94 314 PRO A O 1
ATOM 2502 N N . GLY A 1 315 ? 37.258 -6.896 -8.252 1.00 33.38 315 GLY A N 1
ATOM 2503 C CA . GLY A 1 315 ? 37.709 -7.062 -9.641 1.00 33.38 315 GLY A CA 1
ATOM 2504 C C . GLY A 1 315 ? 36.755 -6.806 -10.795 1.00 33.38 315 GLY A C 1
ATOM 2505 O O . GLY A 1 315 ? 37.245 -6.690 -11.908 1.00 33.38 315 GLY A O 1
ATOM 2506 N N . CYS A 1 316 ? 35.439 -6.686 -10.600 1.00 35.31 316 CYS A N 1
ATOM 2507 C CA . CYS A 1 316 ? 34.536 -6.493 -11.749 1.00 35.31 316 CYS A CA 1
ATOM 2508 C C . CYS A 1 316 ? 34.188 -5.036 -12.095 1.00 35.31 316 CYS A C 1
ATOM 2510 O O . CYS A 1 316 ? 33.525 -4.827 -13.099 1.00 35.31 316 CYS A O 1
ATOM 2512 N N . TRP A 1 317 ? 34.613 -4.022 -11.327 1.00 40.66 317 TRP A N 1
ATOM 2513 C CA . TRP A 1 317 ? 34.007 -2.683 -11.472 1.00 40.66 317 TRP A CA 1
ATOM 2514 C C . TRP A 1 317 ? 34.951 -1.480 -11.409 1.00 40.66 317 TRP A C 1
ATOM 2516 O O . TRP A 1 317 ? 34.485 -0.351 -11.307 1.00 40.66 317 TRP A O 1
ATOM 2526 N N . GLU A 1 318 ? 36.268 -1.658 -11.517 1.00 31.03 318 GLU A N 1
ATOM 2527 C CA . GLU A 1 318 ? 37.201 -0.525 -11.362 1.00 31.03 318 GLU A CA 1
ATOM 2528 C C . GLU A 1 318 ? 37.468 0.292 -12.639 1.00 31.03 318 GLU A C 1
ATOM 2530 O O . GLU A 1 318 ? 38.373 1.126 -12.668 1.00 31.03 318 GLU A O 1
ATOM 2535 N N . ARG A 1 319 ? 36.684 0.112 -13.712 1.00 32.16 319 ARG A N 1
ATOM 2536 C CA . ARG A 1 319 ? 36.817 0.969 -14.902 1.00 32.16 319 ARG A CA 1
ATOM 2537 C C . ARG A 1 319 ? 35.558 1.073 -15.769 1.00 32.16 319 ARG A C 1
ATOM 2539 O O . ARG A 1 319 ? 35.630 0.929 -16.981 1.00 32.16 319 ARG A O 1
ATOM 2546 N N . ALA A 1 320 ? 34.410 1.368 -15.162 1.00 30.39 320 ALA A N 1
ATOM 2547 C CA . ALA A 1 320 ? 33.329 2.032 -15.890 1.00 30.39 320 ALA A CA 1
ATOM 2548 C C . ALA A 1 320 ? 33.487 3.544 -15.673 1.00 30.39 320 ALA A C 1
ATOM 2550 O O . ALA A 1 320 ? 33.204 4.066 -14.596 1.00 30.39 320 ALA A O 1
ATOM 2551 N N . SER A 1 321 ? 34.024 4.234 -16.680 1.00 30.66 321 SER A N 1
ATOM 2552 C CA . SER A 1 321 ? 34.001 5.696 -16.774 1.00 30.66 321 SER A CA 1
ATOM 2553 C C . SER A 1 321 ? 32.566 6.225 -16.632 1.00 30.66 321 SER A C 1
ATOM 2555 O O . SER A 1 321 ? 31.625 5.506 -16.977 1.00 30.66 321 SER A O 1
ATOM 2557 N N . PRO A 1 322 ? 32.368 7.471 -16.168 1.00 31.27 322 PRO A N 1
ATOM 2558 C CA . PRO A 1 322 ? 31.042 8.059 -16.025 1.00 31.27 322 PRO A CA 1
ATOM 2559 C C . PRO A 1 322 ? 30.305 8.082 -17.371 1.00 31.27 322 PRO A C 1
ATOM 2561 O O . PRO A 1 322 ? 30.585 8.902 -18.237 1.00 31.27 322 PRO A O 1
ATOM 2564 N N . PHE A 1 323 ? 29.334 7.187 -17.549 1.00 33.00 323 PHE A N 1
ATOM 2565 C CA . PHE A 1 323 ? 28.466 7.122 -18.731 1.00 33.00 323 PHE A CA 1
ATOM 2566 C C . PHE A 1 323 ? 27.364 8.207 -18.686 1.00 33.00 323 PHE A C 1
ATOM 2568 O O . PHE A 1 323 ? 26.229 7.970 -19.088 1.00 33.00 323 PHE A O 1
ATOM 2575 N N . TRP A 1 324 ? 27.671 9.388 -18.135 1.00 37.78 324 TRP A N 1
ATOM 2576 C CA . TRP A 1 324 ? 26.740 10.517 -18.001 1.00 37.78 324 TRP A CA 1
ATOM 2577 C C . TRP A 1 324 ? 27.158 11.780 -18.774 1.00 37.78 324 TRP A C 1
ATOM 2579 O O . TRP A 1 324 ? 26.423 12.758 -18.742 1.00 37.78 324 TRP A O 1
ATOM 2589 N N . GLU A 1 325 ? 28.263 11.750 -19.531 1.00 29.41 325 GLU A N 1
ATOM 2590 C CA . GLU A 1 325 ? 28.663 12.836 -20.456 1.00 29.41 325 GLU A CA 1
ATOM 2591 C C . GLU A 1 325 ? 28.331 12.560 -21.936 1.00 29.41 325 GLU A C 1
ATOM 2593 O O . GLU A 1 325 ? 28.808 13.257 -22.826 1.00 29.41 325 GLU A O 1
ATOM 2598 N N . ALA A 1 326 ? 27.494 11.566 -22.239 1.00 30.61 326 ALA A N 1
ATOM 2599 C CA . ALA A 1 326 ? 26.953 11.436 -23.587 1.00 30.61 326 ALA A CA 1
ATOM 2600 C C . ALA A 1 326 ? 25.711 12.326 -23.716 1.00 30.61 326 ALA A C 1
ATOM 2602 O O . ALA A 1 326 ? 24.647 11.986 -23.194 1.00 30.61 326 ALA A O 1
ATOM 2603 N N . ASP A 1 327 ? 25.859 13.449 -24.421 1.00 29.64 327 ASP A N 1
ATOM 2604 C CA . ASP A 1 327 ? 24.759 14.194 -25.030 1.00 29.64 327 ASP A CA 1
ATOM 2605 C C . ASP A 1 327 ? 23.853 13.209 -25.782 1.00 29.64 327 ASP A C 1
ATOM 2607 O O . ASP A 1 327 ? 24.149 12.771 -26.895 1.00 29.64 327 ASP A O 1
ATOM 2611 N N . VAL A 1 328 ? 22.750 12.807 -25.149 1.00 31.27 328 VAL A N 1
ATOM 2612 C CA . VAL A 1 328 ? 21.694 12.055 -25.820 1.00 31.27 328 VAL A CA 1
ATOM 2613 C C . VAL A 1 328 ? 21.038 13.039 -26.786 1.00 31.27 328 VAL A C 1
ATOM 2615 O O . VAL A 1 328 ? 20.474 14.032 -26.317 1.00 31.27 328 VAL A O 1
ATOM 2618 N N . PRO A 1 329 ? 21.078 12.812 -28.113 1.00 29.03 329 PRO A N 1
ATOM 2619 C CA . PRO A 1 329 ? 20.380 13.678 -29.042 1.00 29.03 329 PRO A CA 1
ATOM 2620 C C . PRO A 1 329 ? 18.895 13.623 -28.696 1.00 29.03 329 PRO A C 1
ATOM 2622 O O . PRO A 1 329 ? 18.273 12.556 -28.723 1.00 29.03 329 PRO A O 1
ATOM 2625 N N . ILE A 1 330 ? 18.332 14.776 -28.347 1.00 29.06 330 ILE A N 1
ATOM 2626 C CA . ILE A 1 330 ? 16.889 14.963 -28.297 1.00 29.06 330 ILE A CA 1
ATOM 2627 C C . ILE A 1 330 ? 16.399 14.665 -29.715 1.00 29.06 330 ILE A C 1
ATOM 2629 O O . ILE A 1 330 ? 16.684 15.406 -30.650 1.00 29.06 330 ILE A O 1
ATOM 2633 N N . TRP A 1 331 ? 15.713 13.537 -29.886 1.00 30.42 331 TRP A N 1
ATOM 2634 C CA . TRP A 1 331 ? 14.964 13.243 -31.100 1.00 30.42 331 TRP A CA 1
ATOM 2635 C C . TRP A 1 331 ? 13.794 14.235 -31.181 1.00 30.42 331 TRP A C 1
ATOM 2637 O O . TRP A 1 331 ? 12.689 13.956 -30.714 1.00 30.42 331 TRP A O 1
ATOM 2647 N N . GLU A 1 332 ? 14.044 15.414 -31.751 1.00 31.45 332 GLU A N 1
ATOM 2648 C CA . GLU A 1 332 ? 13.013 16.259 -32.354 1.00 31.45 332 GLU A CA 1
ATOM 2649 C C . GLU A 1 332 ? 12.566 15.578 -33.652 1.00 31.45 332 GLU A C 1
ATOM 2651 O O . GLU A 1 332 ? 13.046 15.855 -34.746 1.00 31.45 332 GLU A O 1
ATOM 2656 N N . GLY A 1 333 ? 11.693 14.583 -33.509 1.00 31.33 333 GLY A N 1
ATOM 2657 C CA . GLY A 1 333 ? 10.914 14.073 -34.626 1.00 31.33 333 GLY A CA 1
ATOM 2658 C C . GLY A 1 333 ? 9.698 14.967 -34.811 1.00 31.33 333 GLY A C 1
ATOM 2659 O O . GLY A 1 333 ? 8.756 14.876 -34.021 1.00 31.33 333 GLY A O 1
ATOM 2660 N N . ASP A 1 334 ? 9.730 15.814 -35.838 1.00 32.06 334 ASP A N 1
ATOM 2661 C CA . ASP A 1 334 ? 8.574 16.563 -36.323 1.00 32.06 334 ASP A CA 1
ATOM 2662 C C . ASP A 1 334 ? 7.391 15.612 -36.554 1.00 32.06 334 ASP A C 1
ATOM 2664 O O . ASP A 1 334 ? 7.444 14.693 -37.377 1.00 32.06 334 ASP A O 1
ATOM 2668 N N . VAL A 1 335 ? 6.306 15.832 -35.814 1.00 38.69 335 VAL A N 1
ATOM 2669 C CA . VAL A 1 335 ? 5.004 15.228 -36.104 1.00 38.69 335 VAL A CA 1
ATOM 2670 C C . VAL A 1 335 ? 4.298 16.179 -37.071 1.00 38.69 335 VAL A C 1
ATOM 2672 O O . VAL A 1 335 ? 4.031 17.317 -36.678 1.00 38.69 335 VAL A O 1
ATOM 2675 N N . PRO A 1 336 ? 4.004 15.780 -38.322 1.00 42.75 336 PRO A N 1
ATOM 2676 C CA . PRO A 1 336 ? 3.232 16.626 -39.219 1.00 42.75 336 PRO A CA 1
ATOM 2677 C C . PRO A 1 336 ? 1.797 16.769 -38.691 1.00 42.75 336 PRO A C 1
ATOM 2679 O O . PRO A 1 336 ? 1.206 15.799 -38.211 1.00 42.75 336 PRO A O 1
ATOM 2682 N N . VAL A 1 337 ? 1.302 18.008 -38.761 1.00 51.66 337 VAL A N 1
ATOM 2683 C CA . VAL A 1 337 ? -0.031 18.476 -38.336 1.00 51.66 337 VAL A CA 1
ATOM 2684 C C . VAL A 1 337 ? -1.149 17.821 -39.134 1.00 51.66 337 VAL A C 1
ATOM 2686 O O . VAL A 1 337 ? -0.995 17.718 -40.373 1.00 51.66 337 VAL A O 1
#

Organism: NCBI:txid2557542

Secondary structure (DSSP, 8-state):
--TT----S---TTTT-HHHHHHHHHHHHHHHHHHHHHHHHHHHHHHS--HHHHHHHHHHHHTTPPPPPTTTTT--TTTTS--HHHHHHHHHHHHHHHHHHHHHHTHHIIIIISPPPPSS--HHHHHHHHHHHHHHIIIIIIIHHHTB--TTPPP-HHHHHHHHHHHHHHHHHHHHHHHHHGGG---HHHHHHHHHHHHHHHHHHHIIIIIHHHTSPS-B-HHHHHHHIIIIIHHHHHHHHHHHHHH--HHHHHHHHHHHHHHHHHHHTPPPTT----PPPPHHHHHHHHHHHHHHHHHH--------TT-----S-TT---TT-------------

pLDDT: mean 81.69, std 21.6, range [29.03, 98.75]

Radius of gyration: 24.07 Å; Cα contacts (8 Å, |Δi|>4): 381; chains: 1; bounding box: 62×51×67 Å

Solvent-accessible surface area (backbone atoms only — not comparable to full-atom values): 18642 Å² total; per-residue (Å²): 130,72,57,72,42,52,74,75,92,52,61,65,92,60,58,82,37,70,70,53,42,50,52,39,51,51,24,51,53,46,26,53,50,26,52,52,53,54,51,50,56,51,53,53,63,67,65,54,84,53,68,65,56,58,52,50,49,55,56,47,58,76,70,71,56,78,84,60,57,61,81,71,61,63,62,54,76,70,79,66,36,53,48,32,45,61,10,49,36,52,45,46,30,53,37,17,48,24,47,44,50,10,44,77,53,10,44,43,44,32,37,73,76,55,55,50,70,62,97,65,92,44,72,65,56,52,52,49,50,52,49,30,51,49,42,26,47,47,16,24,65,57,52,44,45,77,40,35,39,38,88,84,49,62,73,55,70,55,9,44,53,49,10,43,51,48,13,42,22,52,35,36,40,53,48,38,50,38,59,58,46,44,73,71,59,41,30,42,60,55,31,46,55,54,34,52,53,52,48,51,56,48,49,59,50,43,40,68,74,40,37,56,73,54,47,47,74,82,26,71,42,76,84,34,51,63,52,41,46,63,62,26,48,49,52,34,51,54,46,36,46,49,43,30,66,70,55,56,26,44,38,62,40,29,51,42,41,16,54,27,29,24,30,43,28,43,47,34,18,41,69,44,58,84,42,85,64,66,52,79,74,46,69,69,55,54,51,50,49,54,49,53,57,52,50,55,50,63,72,70,45,96,63,96,72,82,88,72,98,76,76,78,88,83,81,92,71,91,77,76,71,82,90,76,77,70,83,72,79,78,81,82,71,85,75,85,130

Foldseek 3Di:
DFLQDLDFLFDLPCLVPPVNVVLLVVLVVLLVVLVVVVVVVVVVVVPPPPVVLVVVLVVCVVVVDDDDDCVSSPVPLVVQWAQLQQQVSVLSNLLSVLSNLLSVLRVVCCQPPNPQFFPDDDPVLVVLLVQLLVLLCCLQQPLLLVFWDQPPFDFDPVLLVSLQSNLLSLLSSLVSQLSVLSVVSGRLVVSLVVSLVVSVVCCVCCCLPPCPRRHQAPIGDPVCPVVSVVRRVPSNCVSLSVSCSVGVGSNSSSVSSSSNSSRNSRSNSSHDSPDPDTHNRDPSSVVVVVVVVVVVVVVVDPDDDDDDPDDDDDDDDPDDDPPPPDPDPPPPDDDDD

Sequence (337 aa):
MDWASDSKSFTRERIFDPAQLTLFGSALCCLVLCLVLRARSRDDARQTPNDSSAKQLEAGIVSGQPMPDPAEVGYDPEEHRYDAHKAWVSAGAFFSVCFVISWATGVLDATFFHPTWPNSVDNSFIVFTAASFATVVIGYWIIWPIGTVGYGRRWGWHCVLFGLVDGLAESMLFLCIWSVVELLALPRWGVGLITFFLQGGFKANWDQKYWNIYVAPAHNIEEWNKWKVLFVHIPNVFVTFSYFITFGNATLYCATQTLALVGSTSFMRFPSPSSKYTNPPLRSQVETICEQASLTRLYSGSTIFFFNPGGKYPGCWERASPFWEADVPIWEGDVPV

Mean predicted aligned error: 9.96 Å

Nearest PDB structures (foldseek):
  8t7h-assembly1_B  TM=2.200E-01  e=2.972E+00  Homo sapiens
  2q13-assembly1_A-2  TM=1.474E-01  e=1.546E+00  Homo sapiens